Protein AF-A0A524DTU4-F1 (afdb_monomer_lite)

pLDDT: mean 92.01, std 6.81, range [54.88, 98.31]

Radius of gyration: 20.4 Å; chains: 1; bounding box: 54×34×55 Å

Foldseek 3Di:
DDFQFVQFQLPCLLCVQQLQSQWDADPSGIDGNPLSDLQQCRSQVPSVRVRSRDDDDDDDPPSVLSHQQRHQQDAQPVQRHRHQFHCACVCCLAVVPADAQKKKKKKKWAARHFWAFQLLQQLQQLQVLVVPWAWDCSGSQVSQAPDSSRHGDPRRRSHTYRIHITITMDGPVCVLVSVVSVVVSVVVGPTDMDMDMDHDQDPPRDTPVVVVCVVVVDDDDPDDDDDPSPHHHPPD

Sequence (236 aa):
MRIIEDRCIGCGRCVYICPVQAISLINGKASIDLDLCVECSTCLRSAECPTNAIKFKHLKWPRLVRNPFSDVIATHKLTGIPGRGTEEMKTNDVTDRFQVGEVGFSIEVGRPGIGTRLANIELFTTRLSQIQVDWEPNSPITALFEDDQGHINDEIKKERVLSVIIEFKIPLEKVPTVLEIIRHVETEIDTVFSVGVVSRVMAGGNIPIIDLLESEGFTIRPNAKVNLGLGRLPGR

Structure (mmCIF, N/CA/C/O backbone):
data_AF-A0A524DTU4-F1
#
_entry.id   AF-A0A524DTU4-F1
#
loop_
_atom_site.group_PDB
_atom_site.id
_atom_site.type_symbol
_atom_site.label_atom_id
_atom_site.label_alt_id
_atom_site.label_comp_id
_atom_site.label_asym_id
_atom_site.label_entity_id
_atom_site.label_seq_id
_atom_site.pdbx_PDB_ins_code
_atom_site.Cartn_x
_atom_site.Cartn_y
_atom_site.Cartn_z
_atom_site.occupancy
_atom_site.B_iso_or_equiv
_atom_site.auth_seq_id
_atom_site.auth_comp_id
_atom_site.auth_asym_id
_atom_site.auth_atom_id
_atom_site.pdbx_PDB_model_num
ATOM 1 N N . MET A 1 1 ? 10.087 -6.039 -15.067 1.00 92.06 1 MET A N 1
ATOM 2 C CA . MET A 1 1 ? 9.968 -5.809 -16.540 1.00 92.06 1 MET A CA 1
ATOM 3 C C . MET A 1 1 ? 11.328 -5.899 -17.245 1.00 92.06 1 MET A C 1
ATOM 5 O O . MET A 1 1 ? 12.341 -5.868 -16.556 1.00 92.06 1 MET A O 1
ATOM 9 N N . ARG A 1 2 ? 11.384 -6.029 -18.584 1.00 94.88 2 ARG A N 1
ATOM 10 C CA . ARG A 1 2 ? 12.627 -5.893 -19.383 1.00 94.88 2 ARG A CA 1
ATOM 11 C C . ARG A 1 2 ? 12.409 -5.186 -20.727 1.00 94.88 2 ARG A C 1
ATOM 13 O O . ARG A 1 2 ? 11.321 -5.288 -21.294 1.00 94.88 2 ARG A O 1
ATOM 20 N N . ILE A 1 3 ? 13.455 -4.542 -21.246 1.00 97.25 3 ILE A N 1
ATOM 21 C CA . ILE A 1 3 ? 13.496 -3.935 -22.586 1.00 97.25 3 ILE A CA 1
ATOM 22 C C . ILE A 1 3 ? 14.308 -4.835 -23.527 1.00 97.25 3 ILE A C 1
ATOM 24 O O . ILE A 1 3 ? 15.356 -5.345 -23.147 1.00 97.25 3 ILE A O 1
ATOM 28 N N . ILE A 1 4 ? 13.812 -5.054 -24.744 1.00 97.56 4 ILE A N 1
ATOM 29 C CA . ILE A 1 4 ? 14.557 -5.661 -25.852 1.00 97.56 4 ILE A CA 1
ATOM 30 C C . ILE A 1 4 ? 15.218 -4.518 -26.627 1.00 97.56 4 ILE A C 1
ATOM 32 O O . ILE A 1 4 ? 14.549 -3.833 -27.406 1.00 97.56 4 ILE A O 1
ATOM 36 N N . GLU A 1 5 ? 16.508 -4.290 -26.392 1.00 95.75 5 GLU A N 1
ATOM 37 C CA . GLU A 1 5 ? 17.239 -3.122 -26.907 1.00 95.75 5 GLU A CA 1
ATOM 38 C C . GLU A 1 5 ? 17.223 -3.014 -28.437 1.00 95.75 5 GLU A C 1
ATOM 40 O O . GLU A 1 5 ? 16.967 -1.929 -28.972 1.00 95.75 5 GLU A O 1
ATOM 45 N N . ASP A 1 6 ? 17.372 -4.139 -29.139 1.00 97.19 6 ASP A N 1
ATOM 46 C CA . ASP A 1 6 ? 17.356 -4.202 -30.609 1.00 97.19 6 ASP A CA 1
ATOM 47 C C . ASP A 1 6 ? 16.040 -3.701 -31.210 1.00 97.19 6 ASP A C 1
ATOM 49 O O . ASP A 1 6 ? 16.008 -3.149 -32.306 1.00 97.19 6 ASP A O 1
ATOM 53 N N . ARG A 1 7 ? 14.934 -3.859 -30.476 1.00 97.62 7 ARG A N 1
ATOM 54 C CA . ARG A 1 7 ? 13.608 -3.397 -30.906 1.00 97.62 7 ARG A CA 1
ATOM 55 C C . ARG A 1 7 ? 13.297 -1.994 -30.414 1.00 97.62 7 ARG A C 1
ATOM 57 O O . ARG A 1 7 ? 12.386 -1.353 -30.931 1.00 97.62 7 ARG A O 1
ATOM 64 N N . CYS A 1 8 ? 13.978 -1.510 -29.382 1.00 98.31 8 CYS A N 1
ATOM 65 C CA . CYS A 1 8 ? 13.676 -0.213 -28.800 1.00 98.31 8 CYS A CA 1
ATOM 66 C C . CYS A 1 8 ? 14.138 0.908 -29.740 1.00 98.31 8 CYS A C 1
ATOM 68 O O . CYS A 1 8 ? 15.322 1.047 -30.010 1.00 98.31 8 CYS A O 1
ATOM 70 N N . ILE A 1 9 ? 13.214 1.743 -30.209 1.00 98.12 9 ILE A N 1
ATOM 71 C CA . ILE A 1 9 ? 13.529 2.896 -31.072 1.00 98.12 9 ILE A CA 1
ATOM 72 C C . ILE A 1 9 ? 13.635 4.219 -30.296 1.00 98.12 9 ILE A C 1
ATOM 74 O O . ILE A 1 9 ? 13.582 5.285 -30.892 1.00 98.12 9 ILE A O 1
ATOM 78 N N . GLY A 1 10 ? 13.687 4.174 -28.960 1.00 97.75 10 GLY A N 1
ATOM 79 C CA . GLY A 1 10 ? 13.862 5.383 -28.146 1.00 97.75 10 GLY A CA 1
ATOM 80 C C . GLY A 1 10 ? 12.660 6.331 -28.073 1.00 97.75 10 GLY A C 1
ATOM 81 O O . GLY A 1 10 ? 12.820 7.464 -27.647 1.00 97.75 10 GLY A O 1
ATOM 82 N N . CYS A 1 11 ? 11.447 5.895 -28.437 1.00 97.69 11 CYS A N 1
ATOM 83 C CA . CYS A 1 11 ? 10.269 6.780 -28.534 1.00 97.69 11 CYS A CA 1
ATOM 84 C C . CYS A 1 11 ? 9.796 7.448 -27.222 1.00 97.69 11 CYS A C 1
ATOM 86 O O . CYS A 1 11 ? 8.873 8.254 -27.255 1.00 97.69 11 CYS A O 1
ATOM 88 N N . GLY A 1 12 ? 10.338 7.068 -26.060 1.00 97.38 12 GLY A N 1
ATOM 89 C CA . GLY A 1 12 ? 10.051 7.724 -24.776 1.00 97.38 12 GLY A CA 1
ATOM 90 C C . GLY A 1 12 ? 8.668 7.476 -24.149 1.00 97.38 12 GLY A C 1
ATOM 91 O O . GLY A 1 12 ? 8.493 7.781 -22.976 1.00 97.38 12 GLY A O 1
ATOM 92 N N . ARG A 1 13 ? 7.695 6.858 -24.836 1.00 98.00 13 ARG A N 1
ATOM 93 C CA . ARG A 1 13 ? 6.329 6.651 -24.286 1.00 98.00 13 ARG A CA 1
ATOM 94 C C . ARG A 1 13 ? 6.302 5.950 -22.921 1.00 98.00 13 ARG A C 1
ATOM 96 O O . ARG A 1 13 ? 5.535 6.308 -22.034 1.00 98.00 13 ARG A O 1
ATOM 103 N N . CYS A 1 14 ? 7.174 4.958 -22.741 1.00 98.06 14 CYS A N 1
ATOM 104 C CA . CYS A 1 14 ? 7.288 4.220 -21.483 1.00 98.06 14 CYS A CA 1
ATOM 105 C C . CYS A 1 14 ? 7.883 5.035 -20.327 1.00 98.06 14 CYS A C 1
ATOM 107 O O . CYS A 1 14 ? 7.563 4.741 -19.179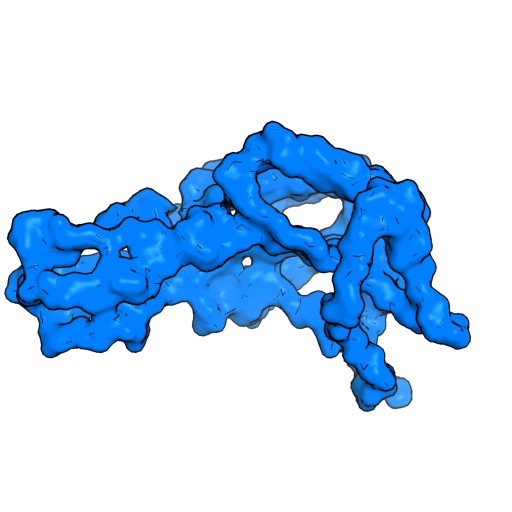 1.00 98.06 14 CYS A O 1
ATOM 109 N N . VAL A 1 15 ? 8.695 6.055 -20.626 1.00 97.69 15 VAL A N 1
ATOM 110 C CA . VAL A 1 15 ? 9.216 7.016 -19.641 1.00 97.69 15 VAL A CA 1
ATOM 111 C C . VAL A 1 15 ? 8.050 7.821 -19.074 1.00 97.69 15 VAL A C 1
ATOM 113 O O . VAL A 1 15 ? 7.858 7.846 -17.864 1.00 97.69 15 VAL A O 1
ATOM 116 N N . TYR A 1 16 ? 7.217 8.390 -19.953 1.00 95.44 16 TYR A N 1
ATOM 117 C CA . TYR A 1 16 ? 6.093 9.247 -19.565 1.00 95.44 16 TYR A CA 1
ATOM 118 C C . TYR A 1 16 ? 5.047 8.527 -18.703 1.00 95.44 16 TYR A C 1
ATOM 120 O O . TYR A 1 16 ? 4.542 9.087 -17.737 1.00 95.44 16 TYR A O 1
ATOM 128 N N . ILE A 1 17 ? 4.730 7.271 -19.029 1.00 96.00 17 ILE A N 1
ATOM 129 C CA . ILE A 1 17 ? 3.683 6.523 -18.321 1.00 96.00 17 ILE A CA 1
ATOM 130 C C . ILE A 1 17 ? 4.176 5.854 -17.027 1.00 96.00 17 ILE A C 1
ATOM 132 O O . ILE A 1 17 ? 3.378 5.260 -16.302 1.00 96.00 17 ILE A O 1
ATOM 136 N N . CYS A 1 18 ? 5.483 5.857 -16.741 1.00 96.81 18 CYS A N 1
ATOM 137 C CA . CYS A 1 18 ? 6.005 5.187 -15.555 1.00 96.81 18 CYS A CA 1
ATOM 138 C C . CYS A 1 18 ? 5.637 5.988 -14.294 1.00 96.81 18 CYS A C 1
ATOM 140 O O . CYS A 1 18 ? 6.215 7.050 -14.067 1.00 96.81 18 CYS A O 1
ATOM 142 N N . PRO A 1 19 ? 4.751 5.477 -13.417 1.00 95.44 19 PRO A N 1
ATOM 143 C CA . PRO A 1 19 ? 4.251 6.260 -12.290 1.00 95.44 19 PRO A CA 1
ATOM 144 C C . PRO A 1 19 ? 5.311 6.511 -11.218 1.00 95.44 19 PRO A C 1
ATOM 146 O O . PRO A 1 19 ? 5.084 7.319 -10.339 1.00 95.44 19 PRO A O 1
ATOM 149 N N . VAL A 1 20 ? 6.438 5.802 -11.252 1.00 96.06 20 VAL A N 1
ATOM 150 C CA . VAL A 1 20 ? 7.532 5.914 -10.271 1.00 96.06 20 VAL A CA 1
ATOM 151 C C . VAL A 1 20 ? 8.841 6.351 -10.927 1.00 96.06 20 VAL A C 1
ATOM 153 O O . VAL A 1 20 ? 9.906 6.171 -10.351 1.00 96.06 20 VAL A O 1
ATOM 156 N N . GLN A 1 21 ? 8.769 6.857 -12.166 1.00 95.81 21 GLN A N 1
ATOM 157 C CA . GLN A 1 21 ? 9.913 7.385 -12.921 1.00 95.81 21 GLN A CA 1
ATOM 158 C C . GLN A 1 21 ? 11.108 6.416 -13.025 1.00 95.81 21 GLN A C 1
ATOM 160 O O . GLN A 1 21 ? 12.252 6.820 -13.187 1.00 95.81 21 GLN A O 1
ATOM 165 N N . ALA A 1 22 ? 10.839 5.110 -12.992 1.00 97.25 22 ALA A N 1
ATOM 166 C CA . ALA A 1 22 ? 11.857 4.065 -13.047 1.00 97.25 22 ALA A CA 1
ATOM 167 C C . ALA A 1 22 ? 12.393 3.800 -14.464 1.00 97.25 22 ALA A C 1
ATOM 169 O O . ALA A 1 22 ? 13.091 2.813 -14.672 1.00 97.25 22 ALA A O 1
ATOM 170 N N . ILE A 1 23 ? 12.011 4.590 -15.471 1.00 98.06 23 ILE A N 1
ATOM 171 C CA . ILE A 1 23 ? 12.418 4.376 -16.863 1.00 98.06 23 ILE A CA 1
ATOM 172 C C . ILE A 1 23 ? 12.998 5.674 -17.403 1.00 98.06 23 ILE A C 1
ATOM 174 O O . ILE A 1 23 ? 12.349 6.710 -17.322 1.00 98.06 23 ILE A O 1
ATOM 178 N N . SER A 1 24 ? 14.183 5.603 -17.998 1.00 98.00 24 SER A N 1
ATOM 179 C CA . SER A 1 24 ? 14.867 6.730 -18.636 1.00 98.00 24 SER A CA 1
ATOM 180 C C . SER A 1 24 ? 15.380 6.342 -20.025 1.00 98.00 24 SER A C 1
ATOM 182 O O . SER A 1 24 ? 15.375 5.165 -20.397 1.00 98.00 24 SER A O 1
ATOM 184 N N . LEU A 1 25 ? 15.786 7.330 -20.828 1.00 98.06 25 LEU A N 1
ATOM 185 C CA . LEU A 1 25 ? 16.475 7.085 -22.094 1.00 98.06 25 LEU A CA 1
ATOM 186 C C . LEU A 1 25 ? 17.986 7.206 -21.883 1.00 98.06 25 LEU A C 1
ATOM 188 O O . LEU A 1 25 ? 18.479 8.274 -21.537 1.00 98.06 25 LEU A O 1
ATOM 192 N N . ILE A 1 26 ? 18.714 6.123 -22.135 1.00 97.06 26 ILE A N 1
ATOM 193 C CA . ILE A 1 26 ? 20.177 6.065 -22.094 1.00 97.06 26 ILE A CA 1
ATOM 194 C C . ILE A 1 26 ? 20.644 5.675 -23.494 1.00 97.06 26 ILE A C 1
ATOM 196 O O . ILE A 1 26 ? 20.195 4.667 -24.036 1.00 97.06 26 ILE A O 1
ATOM 200 N N . ASN A 1 27 ? 21.499 6.493 -24.114 1.00 95.44 27 ASN A N 1
ATOM 201 C CA . ASN A 1 27 ? 21.997 6.272 -25.481 1.00 95.44 27 ASN A CA 1
ATOM 202 C C . ASN A 1 27 ? 20.872 6.032 -26.513 1.00 95.44 27 ASN A C 1
ATOM 204 O O . ASN A 1 27 ? 20.969 5.167 -27.381 1.00 95.44 27 ASN A O 1
ATOM 208 N N . GLY A 1 28 ? 19.761 6.766 -26.385 1.00 96.00 28 GLY A N 1
ATOM 209 C CA . GLY A 1 28 ? 18.602 6.638 -27.275 1.00 96.00 28 GLY A CA 1
ATOM 210 C C . GLY A 1 28 ? 17.760 5.371 -27.066 1.00 96.00 28 GLY A C 1
ATOM 211 O O . GLY A 1 28 ? 16.872 5.094 -27.870 1.00 96.00 28 GLY A O 1
ATOM 212 N N . LYS A 1 29 ? 17.993 4.598 -25.998 1.00 97.88 29 LYS A N 1
ATOM 213 C CA . LYS A 1 29 ? 17.241 3.380 -25.663 1.00 97.88 29 LYS A CA 1
ATOM 214 C C . LYS A 1 29 ? 16.605 3.499 -24.284 1.00 97.88 29 LYS A C 1
ATOM 216 O O . LYS A 1 29 ? 17.165 4.114 -23.384 1.00 97.88 29 LYS A O 1
ATOM 221 N N . ALA A 1 30 ? 15.426 2.907 -24.114 1.00 98.25 30 ALA A N 1
ATOM 222 C CA . ALA A 1 30 ? 14.787 2.844 -22.805 1.00 98.25 30 ALA A CA 1
ATOM 223 C C . ALA A 1 30 ? 15.571 1.905 -21.879 1.00 98.25 30 ALA A C 1
ATOM 225 O O . ALA A 1 30 ? 15.832 0.760 -22.243 1.00 98.25 30 ALA A O 1
ATOM 226 N N . SER A 1 31 ? 15.887 2.379 -20.679 1.00 98.06 31 SER A N 1
ATOM 227 C CA . SER A 1 31 ? 16.502 1.613 -19.597 1.00 98.06 31 SER A CA 1
ATOM 228 C C . SER A 1 31 ? 15.602 1.663 -18.367 1.00 98.06 31 SER A C 1
ATOM 230 O O . SER A 1 31 ? 14.956 2.680 -18.121 1.00 98.06 31 SER A O 1
ATOM 232 N N . ILE A 1 32 ? 15.519 0.557 -17.624 1.00 98.00 32 ILE A N 1
ATOM 233 C CA . ILE A 1 32 ? 14.681 0.445 -16.424 1.00 98.00 32 ILE A CA 1
ATOM 234 C C . ILE A 1 32 ? 15.588 0.389 -15.198 1.00 98.00 32 ILE A C 1
ATOM 236 O O . ILE A 1 32 ? 16.365 -0.555 -15.054 1.00 98.00 32 ILE A O 1
ATOM 240 N N . ASP A 1 33 ? 15.420 1.340 -14.286 1.00 97.56 33 ASP A N 1
ATOM 241 C CA . ASP A 1 33 ? 15.944 1.254 -12.929 1.00 97.56 33 ASP A CA 1
ATOM 242 C C . ASP A 1 33 ? 15.161 0.182 -12.157 1.00 97.56 33 ASP A C 1
ATOM 244 O O . ASP A 1 33 ? 13.963 0.307 -11.876 1.00 97.56 33 ASP A O 1
ATOM 248 N N . LEU A 1 34 ? 15.836 -0.924 -11.848 1.00 95.69 34 LEU A N 1
ATOM 249 C CA . LEU A 1 34 ? 15.208 -2.058 -11.183 1.00 95.69 34 LEU A CA 1
ATOM 250 C C . LEU A 1 34 ? 14.973 -1.824 -9.687 1.00 95.69 34 LEU A C 1
ATOM 252 O O . LEU A 1 34 ? 14.104 -2.506 -9.139 1.00 95.69 34 LEU A O 1
ATOM 256 N N . ASP A 1 35 ? 15.678 -0.906 -9.029 1.00 95.38 35 ASP A N 1
ATOM 257 C CA . ASP A 1 35 ? 15.403 -0.579 -7.627 1.00 95.38 35 ASP A CA 1
ATOM 258 C C . ASP A 1 35 ? 14.127 0.264 -7.517 1.00 95.38 35 ASP A C 1
ATOM 260 O O . ASP A 1 35 ? 13.233 -0.079 -6.738 1.00 95.38 35 ASP A O 1
ATOM 264 N N . LEU A 1 36 ? 13.965 1.263 -8.392 1.00 95.88 36 LEU A N 1
ATOM 265 C CA . LEU A 1 36 ? 12.764 2.106 -8.442 1.00 95.88 36 LEU A CA 1
ATOM 266 C C . LEU A 1 36 ? 11.533 1.380 -8.999 1.00 95.88 36 LEU A C 1
ATOM 268 O O . LEU A 1 36 ? 10.404 1.679 -8.610 1.00 95.88 36 LEU A O 1
ATOM 272 N N . CYS A 1 37 ? 11.710 0.426 -9.916 1.00 96.81 37 CYS A N 1
ATOM 273 C CA . CYS A 1 37 ? 10.590 -0.254 -10.563 1.00 96.81 37 CYS A CA 1
ATOM 274 C C . CYS A 1 37 ? 9.770 -1.102 -9.577 1.00 96.81 37 CYS A C 1
ATOM 276 O O . CYS A 1 37 ? 10.218 -2.140 -9.096 1.00 96.81 37 CYS A O 1
ATOM 278 N N . VAL A 1 38 ? 8.516 -0.716 -9.367 1.00 96.50 38 VAL A N 1
ATOM 279 C CA . VAL A 1 38 ? 7.558 -1.390 -8.471 1.00 96.50 38 VAL A CA 1
ATOM 280 C C . VAL A 1 38 ? 6.774 -2.536 -9.133 1.00 96.50 38 VAL A C 1
ATOM 282 O O . VAL A 1 38 ? 5.842 -3.065 -8.554 1.00 96.50 38 VAL A O 1
ATOM 285 N N . GLU A 1 39 ? 7.107 -2.928 -10.367 1.00 96.12 39 GLU A N 1
ATOM 286 C CA . GLU A 1 39 ? 6.424 -4.021 -11.095 1.00 96.12 39 GLU A CA 1
ATOM 287 C C . GLU A 1 39 ? 4.895 -3.832 -11.270 1.00 96.12 39 GLU A C 1
ATOM 289 O O . GLU A 1 39 ? 4.138 -4.799 -11.321 1.00 96.12 39 GLU A O 1
ATOM 294 N N . CYS A 1 40 ? 4.443 -2.579 -11.428 1.00 95.06 40 CYS A N 1
ATOM 295 C CA . CYS A 1 40 ? 3.034 -2.211 -11.668 1.00 95.06 40 CYS A CA 1
ATOM 296 C C . CYS A 1 40 ? 2.504 -2.541 -13.073 1.00 95.06 40 CYS A C 1
ATOM 298 O O . CYS A 1 40 ? 1.317 -2.378 -13.355 1.00 95.06 40 CYS A O 1
ATOM 300 N N . SER A 1 41 ? 3.397 -2.929 -13.984 1.00 95.19 41 SER A N 1
ATOM 301 C CA . SER A 1 41 ? 3.118 -3.279 -15.381 1.00 95.19 41 SER A CA 1
ATOM 302 C C . SER A 1 41 ? 2.477 -2.194 -16.261 1.00 95.19 41 SER A C 1
ATOM 304 O O . SER A 1 41 ? 2.198 -2.452 -17.434 1.00 95.19 41 SER A O 1
ATOM 306 N N . THR A 1 42 ? 2.320 -0.960 -15.774 1.00 95.31 42 THR A N 1
ATOM 307 C CA . THR A 1 42 ? 1.733 0.155 -16.537 1.00 95.31 42 THR A CA 1
ATOM 308 C C . THR A 1 42 ? 2.483 0.439 -17.839 1.00 95.31 42 THR A C 1
ATOM 310 O O . THR A 1 42 ? 1.862 0.628 -18.879 1.00 95.31 42 THR A O 1
ATOM 313 N N . CYS A 1 43 ? 3.819 0.391 -17.836 1.00 96.62 43 CYS A N 1
ATOM 314 C CA . CYS A 1 43 ? 4.601 0.592 -19.060 1.00 96.62 43 CYS A CA 1
ATOM 315 C C . CYS A 1 43 ? 4.358 -0.498 -20.115 1.00 96.62 43 CYS A C 1
ATOM 317 O O . CYS A 1 43 ? 4.409 -0.216 -21.305 1.00 96.62 43 CYS A O 1
ATOM 319 N N . LEU A 1 44 ? 4.062 -1.732 -19.704 1.00 95.81 44 LEU A N 1
ATOM 320 C CA . LEU A 1 44 ? 3.724 -2.805 -20.634 1.00 95.81 44 LEU A CA 1
ATOM 321 C C . LEU A 1 44 ? 2.302 -2.634 -21.184 1.00 95.81 44 LEU A C 1
ATOM 323 O O . LEU A 1 44 ? 2.098 -2.803 -22.382 1.00 95.81 44 LEU A O 1
ATOM 327 N N . ARG A 1 45 ? 1.336 -2.294 -20.320 1.00 94.81 45 ARG A N 1
ATOM 328 C CA . ARG A 1 45 ? -0.085 -2.187 -20.690 1.00 94.81 45 ARG A CA 1
ATOM 329 C C . ARG A 1 45 ? -0.437 -0.917 -21.458 1.00 94.81 45 ARG A C 1
ATOM 331 O O . ARG A 1 45 ? -1.293 -0.966 -22.329 1.00 94.81 45 ARG A O 1
ATOM 338 N N . SER A 1 46 ? 0.191 0.203 -21.114 1.00 95.31 46 SER A N 1
ATOM 339 C CA . SER A 1 46 ? -0.307 1.537 -21.473 1.00 95.31 46 SER A CA 1
ATOM 340 C C . SER A 1 46 ? 0.710 2.407 -22.210 1.00 95.31 46 SER A C 1
ATOM 342 O O . SER A 1 46 ? 0.348 3.477 -22.676 1.00 95.31 46 SER A O 1
ATOM 344 N N . ALA A 1 47 ? 1.975 1.986 -22.353 1.00 95.38 47 ALA A N 1
ATOM 345 C CA . ALA A 1 47 ? 2.949 2.779 -23.117 1.00 95.38 47 ALA A CA 1
ATOM 346 C C . ALA A 1 47 ? 2.753 2.694 -24.639 1.00 95.38 47 ALA A C 1
ATOM 348 O O . ALA A 1 47 ? 3.428 3.426 -25.360 1.00 95.38 47 ALA A O 1
ATOM 349 N N . GLU A 1 48 ? 1.931 1.755 -25.127 1.00 96.38 48 GLU A N 1
ATOM 350 C CA . GLU A 1 48 ? 1.708 1.510 -26.559 1.00 96.38 48 GLU A CA 1
ATOM 351 C C . GLU A 1 48 ? 3.027 1.480 -27.348 1.00 96.38 48 GLU A C 1
ATOM 353 O O . GLU A 1 48 ? 3.263 2.271 -28.265 1.00 96.38 48 GLU A O 1
ATOM 358 N N . CYS A 1 49 ? 3.956 0.618 -26.922 1.00 97.50 49 CYS A N 1
ATOM 359 C CA . CYS A 1 49 ? 5.281 0.550 -27.528 1.00 97.50 49 CYS A CA 1
ATOM 360 C C . CYS A 1 49 ? 5.162 0.116 -29.003 1.00 97.50 49 CYS A C 1
ATOM 362 O O . CYS A 1 49 ? 4.788 -1.034 -29.249 1.00 97.50 49 CYS A O 1
ATOM 364 N N . PRO A 1 50 ? 5.542 0.965 -29.980 1.00 97.44 50 PRO A N 1
ATOM 365 C CA . PRO A 1 50 ? 5.292 0.706 -31.403 1.00 97.44 50 PRO A CA 1
ATOM 366 C C . PRO A 1 50 ? 6.030 -0.531 -31.930 1.00 97.44 50 PRO A C 1
ATOM 368 O O . PRO A 1 50 ? 5.623 -1.133 -32.915 1.00 97.44 50 PRO A O 1
ATOM 371 N N . THR A 1 51 ? 7.107 -0.933 -31.256 1.00 97.56 51 THR A N 1
ATOM 372 C CA . THR A 1 51 ? 7.937 -2.086 -31.625 1.00 97.56 51 THR A CA 1
ATOM 373 C C . THR A 1 51 ? 7.814 -3.254 -30.649 1.00 97.56 51 THR A C 1
ATOM 375 O O . THR A 1 51 ? 8.541 -4.244 -30.763 1.00 97.56 51 THR A O 1
ATOM 378 N N . ASN A 1 52 ? 6.905 -3.154 -29.669 1.00 96.56 52 ASN A N 1
ATOM 379 C CA . ASN A 1 52 ? 6.683 -4.178 -28.647 1.00 96.56 52 ASN A CA 1
ATOM 380 C C . ASN A 1 52 ? 7.996 -4.610 -27.946 1.00 96.56 52 ASN A C 1
ATOM 382 O O . ASN A 1 52 ? 8.246 -5.797 -27.711 1.00 96.56 52 ASN A O 1
ATOM 386 N N . ALA A 1 53 ? 8.865 -3.630 -27.665 1.00 97.81 53 ALA A N 1
ATOM 387 C CA . ALA A 1 53 ? 10.181 -3.829 -27.057 1.00 97.81 53 ALA A CA 1
ATOM 388 C C . ALA A 1 53 ? 10.114 -4.093 -25.543 1.00 97.81 53 ALA A C 1
ATOM 390 O O . ALA A 1 53 ? 11.079 -4.584 -24.967 1.00 97.81 53 ALA A O 1
ATOM 391 N N . ILE A 1 54 ? 8.992 -3.790 -24.890 1.00 97.44 54 ILE A N 1
ATOM 392 C CA . ILE A 1 54 ? 8.787 -4.021 -23.455 1.00 97.44 54 ILE A CA 1
ATOM 393 C C . ILE A 1 54 ? 8.226 -5.429 -23.273 1.00 97.44 54 ILE A C 1
ATOM 395 O O . ILE A 1 54 ? 7.232 -5.786 -23.903 1.00 97.44 54 ILE A O 1
ATOM 399 N N . LYS A 1 55 ? 8.843 -6.238 -22.409 1.00 95.69 55 LYS A N 1
ATOM 400 C CA . LYS A 1 55 ? 8.371 -7.590 -22.088 1.00 95.69 55 LYS A CA 1
ATOM 401 C C . LYS A 1 55 ? 8.299 -7.829 -20.592 1.00 95.69 55 LYS A C 1
ATOM 403 O O . LYS A 1 55 ? 9.115 -7.326 -19.814 1.00 95.69 55 LYS A O 1
ATOM 408 N N . PHE A 1 56 ? 7.353 -8.682 -20.214 1.00 92.69 56 PHE A N 1
ATOM 409 C CA . PHE A 1 56 ? 7.319 -9.255 -18.880 1.00 92.69 56 PHE A CA 1
ATOM 410 C C . PHE A 1 56 ? 8.584 -10.084 -18.626 1.00 92.69 56 PHE A C 1
ATOM 412 O O . PHE A 1 56 ? 9.121 -10.740 -19.524 1.00 92.69 56 PHE A O 1
ATOM 419 N N . LYS A 1 57 ? 9.066 -10.034 -17.385 1.00 90.88 57 LYS A N 1
ATOM 420 C CA . LYS A 1 57 ? 10.147 -10.879 -16.880 1.00 90.88 57 LYS A CA 1
ATOM 421 C C . LYS A 1 57 ? 9.574 -11.640 -15.698 1.00 90.88 57 LYS A C 1
ATOM 423 O O . LYS A 1 57 ? 9.017 -11.011 -14.806 1.00 90.88 57 LYS A O 1
ATOM 428 N N . HIS A 1 58 ? 9.730 -12.960 -15.697 1.00 91.56 58 HIS A N 1
ATOM 429 C CA . HIS A 1 58 ? 9.316 -13.780 -14.566 1.00 91.56 58 HIS A CA 1
ATOM 430 C C . HIS A 1 58 ? 9.991 -13.275 -13.284 1.00 91.56 58 HIS A C 1
ATOM 432 O O . HIS A 1 58 ? 11.223 -13.225 -13.205 1.00 91.56 58 HIS A O 1
ATOM 438 N N . LEU A 1 59 ? 9.182 -12.880 -12.301 1.00 92.88 59 LEU A N 1
ATOM 439 C CA . LEU A 1 59 ? 9.665 -12.408 -11.008 1.00 92.88 59 LEU A CA 1
ATOM 440 C C . LEU A 1 59 ? 10.009 -13.604 -10.123 1.00 92.88 59 LEU A C 1
ATOM 442 O O . LEU A 1 59 ? 9.324 -14.624 -10.139 1.00 92.88 59 LEU A O 1
ATOM 446 N N . LYS A 1 60 ? 11.091 -13.481 -9.364 1.00 94.06 60 LYS A N 1
ATOM 447 C CA . LYS A 1 60 ? 11.471 -14.440 -8.327 1.00 94.06 60 LYS A CA 1
ATOM 448 C C . LYS A 1 60 ? 11.297 -13.772 -6.971 1.00 94.06 60 LYS A C 1
ATOM 450 O O . LYS A 1 60 ? 11.325 -12.544 -6.887 1.00 94.06 60 LYS A O 1
ATOM 455 N N . TRP A 1 61 ? 11.101 -14.576 -5.940 1.00 93.38 61 TRP A N 1
ATOM 456 C CA . TRP A 1 61 ? 11.187 -14.107 -4.563 1.00 93.38 61 TRP A CA 1
ATOM 457 C C . TRP A 1 61 ? 12.579 -13.491 -4.290 1.00 93.38 61 TRP A C 1
ATOM 459 O O . TRP A 1 61 ? 13.552 -14.006 -4.856 1.00 93.38 61 TRP A O 1
ATOM 469 N N . PRO A 1 62 ? 12.702 -12.399 -3.506 1.00 94.12 62 PRO A N 1
ATOM 470 C CA . PRO A 1 62 ? 11.638 -11.630 -2.833 1.00 94.12 62 PRO A CA 1
ATOM 471 C C . PRO A 1 62 ? 10.889 -10.626 -3.727 1.00 94.12 62 PRO A C 1
ATOM 473 O O . PRO A 1 62 ? 9.727 -10.321 -3.473 1.00 94.12 62 PRO A O 1
ATOM 476 N N . ARG A 1 63 ? 11.471 -10.203 -4.857 1.00 94.88 63 ARG A N 1
ATOM 477 C CA . ARG A 1 63 ? 10.897 -9.207 -5.793 1.00 94.88 63 ARG A CA 1
ATOM 478 C C . ARG A 1 63 ? 9.462 -9.491 -6.252 1.00 94.88 63 ARG A C 1
ATOM 480 O O . ARG A 1 63 ? 8.734 -8.563 -6.603 1.00 94.88 63 ARG A O 1
ATOM 487 N N . LEU A 1 64 ? 9.050 -10.760 -6.275 1.00 92.69 64 LEU A N 1
ATOM 488 C CA . LEU A 1 64 ? 7.677 -11.176 -6.579 1.00 92.69 64 LEU A CA 1
ATOM 489 C C . LEU A 1 64 ? 6.633 -10.433 -5.727 1.00 92.69 64 LEU A C 1
ATOM 491 O O . LEU A 1 64 ? 5.556 -10.132 -6.242 1.00 92.69 64 LEU A O 1
ATOM 495 N N . VAL A 1 65 ? 6.964 -10.091 -4.477 1.00 92.88 65 VAL A N 1
ATOM 496 C CA . VAL A 1 65 ? 6.062 -9.389 -3.554 1.00 92.88 65 VAL A CA 1
ATOM 497 C C . VAL A 1 65 ? 5.633 -8.016 -4.075 1.00 92.88 65 VAL A C 1
ATOM 499 O O . VAL A 1 65 ? 4.546 -7.557 -3.749 1.00 92.88 65 VAL A O 1
ATOM 502 N N . ARG A 1 66 ? 6.420 -7.367 -4.948 1.00 94.25 66 ARG A N 1
ATOM 503 C CA . ARG A 1 66 ? 6.090 -6.021 -5.447 1.00 94.25 66 ARG A CA 1
ATOM 504 C C . ARG A 1 66 ? 4.782 -5.969 -6.230 1.00 94.25 66 ARG A C 1
ATOM 506 O O . ARG A 1 66 ? 4.077 -4.963 -6.187 1.00 94.25 66 ARG A O 1
ATOM 513 N N . ASN A 1 67 ? 4.485 -7.038 -6.969 1.00 91.50 67 ASN A N 1
ATOM 514 C CA . ASN A 1 67 ? 3.399 -7.071 -7.941 1.00 91.50 67 ASN A CA 1
ATOM 515 C C . ASN A 1 67 ? 1.999 -6.919 -7.315 1.00 91.50 67 ASN A C 1
ATOM 517 O O . ASN A 1 67 ? 1.304 -6.005 -7.746 1.00 91.50 67 ASN A O 1
ATOM 521 N N . PRO A 1 68 ? 1.577 -7.695 -6.296 1.00 90.12 68 PRO A N 1
ATOM 522 C CA . PRO A 1 68 ? 0.253 -7.510 -5.687 1.00 90.12 68 PRO A CA 1
ATOM 523 C C . PRO A 1 68 ? 0.045 -6.114 -5.076 1.00 90.12 68 PRO A C 1
ATOM 525 O O . PRO A 1 68 ? -1.057 -5.581 -5.130 1.00 90.12 68 PRO A O 1
ATOM 528 N N . PHE A 1 69 ? 1.104 -5.470 -4.579 1.00 92.94 69 PHE A N 1
ATOM 529 C CA . PHE A 1 69 ? 1.016 -4.119 -4.010 1.00 92.94 69 PHE A CA 1
ATOM 530 C C . PHE A 1 69 ? 1.101 -2.983 -5.043 1.00 92.94 69 PHE A C 1
ATOM 532 O O . PHE A 1 69 ? 0.999 -1.806 -4.695 1.00 92.94 69 PHE A O 1
ATOM 539 N N . SER A 1 70 ? 1.321 -3.301 -6.321 1.00 93.94 70 SER A N 1
ATOM 540 C CA . SER A 1 70 ? 1.633 -2.287 -7.338 1.00 93.94 70 SER A CA 1
ATOM 541 C C . SER A 1 70 ? 0.882 -2.455 -8.649 1.00 93.94 70 SER A C 1
ATOM 543 O O . SER A 1 70 ? 0.743 -1.498 -9.409 1.00 93.94 70 SER A O 1
ATOM 545 N N . ASP A 1 71 ? 0.421 -3.656 -8.959 1.00 89.81 71 ASP A N 1
ATOM 546 C CA . ASP A 1 71 ? -0.301 -3.953 -10.181 1.00 89.81 71 ASP A CA 1
ATOM 547 C C . ASP A 1 71 ? -1.799 -4.064 -9.885 1.00 89.81 71 ASP A C 1
ATOM 549 O O . ASP A 1 71 ? -2.241 -4.912 -9.118 1.00 89.81 71 ASP A O 1
ATOM 553 N N . VAL A 1 72 ? -2.587 -3.195 -10.514 1.00 81.00 72 VAL A N 1
ATOM 554 C CA . VAL A 1 72 ? -4.033 -3.065 -10.272 1.00 81.00 72 VAL A CA 1
ATOM 555 C C . VAL A 1 72 ? -4.841 -4.311 -10.644 1.00 81.00 72 VAL A C 1
ATOM 557 O O . VAL A 1 72 ? -5.976 -4.441 -10.205 1.00 81.00 72 VAL A O 1
ATOM 560 N N . ILE A 1 73 ? -4.277 -5.208 -11.458 1.00 81.44 73 ILE A N 1
ATOM 561 C CA . ILE A 1 73 ? -4.912 -6.479 -11.839 1.00 81.44 73 ILE A CA 1
ATOM 562 C C . ILE A 1 73 ? -4.333 -7.684 -11.091 1.00 81.44 73 ILE A C 1
ATOM 564 O O . ILE A 1 73 ? -4.749 -8.812 -11.346 1.00 81.44 73 ILE A O 1
ATOM 568 N N . ALA A 1 74 ? -3.342 -7.479 -10.220 1.00 80.69 74 ALA A N 1
ATOM 569 C CA . ALA A 1 74 ? -2.737 -8.574 -9.485 1.00 80.69 74 ALA A CA 1
ATOM 570 C C . ALA A 1 74 ? -3.607 -8.999 -8.299 1.00 80.69 74 ALA A C 1
ATOM 572 O O . ALA A 1 74 ? -4.235 -8.189 -7.615 1.00 80.69 74 ALA A O 1
ATOM 573 N N . THR A 1 75 ? -3.590 -10.303 -8.050 1.00 81.44 75 THR A N 1
ATOM 574 C CA . THR A 1 75 ? -4.226 -10.930 -6.896 1.00 81.44 75 THR A CA 1
ATOM 575 C C . THR A 1 75 ? -3.142 -11.404 -5.948 1.00 81.44 75 THR A C 1
ATOM 577 O O . THR A 1 75 ? -2.165 -12.035 -6.368 1.00 81.44 75 THR A O 1
ATOM 580 N N . HIS A 1 76 ? -3.298 -11.104 -4.663 1.00 76.56 76 HIS A N 1
ATOM 581 C CA . HIS A 1 76 ? -2.367 -11.575 -3.657 1.00 76.56 76 HIS A CA 1
ATOM 582 C C . HIS A 1 76 ? -2.516 -13.093 -3.491 1.00 76.56 76 HIS A C 1
ATOM 584 O O . HIS A 1 76 ? -3.589 -13.589 -3.158 1.00 76.56 76 HIS A O 1
ATOM 590 N N . LYS A 1 77 ? -1.446 -13.856 -3.749 1.00 77.69 77 LYS A N 1
ATOM 591 C CA . LYS A 1 77 ? -1.524 -15.329 -3.812 1.00 77.69 77 LYS A CA 1
ATOM 592 C C . LYS A 1 77 ? -1.929 -15.983 -2.491 1.00 77.69 77 LYS A C 1
ATOM 594 O O . LYS A 1 77 ? -2.519 -17.054 -2.529 1.00 77.69 77 LYS A O 1
ATOM 599 N N . LEU A 1 78 ? -1.589 -15.362 -1.359 1.00 73.56 78 LEU A N 1
ATOM 600 C CA . LEU A 1 78 ? -1.879 -15.913 -0.031 1.00 73.56 78 LEU A CA 1
ATOM 601 C C . LEU A 1 78 ? -3.334 -15.689 0.383 1.00 73.56 78 LEU A C 1
ATOM 603 O O . LEU A 1 78 ? -3.936 -16.571 0.979 1.00 73.56 78 LEU A O 1
ATOM 607 N N . THR A 1 79 ? -3.902 -14.528 0.051 1.00 76.00 79 THR A N 1
ATOM 608 C CA . THR A 1 79 ? -5.241 -14.134 0.520 1.00 76.00 79 THR A CA 1
ATOM 609 C C . THR A 1 79 ? -6.315 -14.293 -0.556 1.00 76.00 79 THR A C 1
ATOM 611 O O . THR A 1 79 ? -7.500 -14.270 -0.252 1.00 76.00 79 THR A O 1
ATOM 614 N N . GLY A 1 80 ? -5.934 -14.432 -1.831 1.00 80.44 80 GLY A N 1
ATOM 615 C CA . GLY A 1 80 ? -6.870 -14.457 -2.959 1.00 80.44 80 GLY A CA 1
ATOM 616 C C . GLY A 1 80 ? -7.540 -13.106 -3.240 1.00 80.44 80 GLY A C 1
ATOM 617 O O . GLY A 1 80 ? -8.357 -13.013 -4.155 1.00 80.44 80 GLY A O 1
ATOM 618 N N . ILE A 1 81 ? -7.187 -12.056 -2.493 1.00 78.31 81 ILE A N 1
ATOM 619 C CA . ILE A 1 81 ? -7.779 -10.725 -2.618 1.00 78.31 81 ILE A CA 1
ATOM 620 C C . ILE A 1 81 ? -7.087 -9.951 -3.752 1.00 78.31 81 ILE A C 1
ATOM 622 O O . ILE A 1 81 ? -5.850 -9.887 -3.791 1.00 78.31 81 ILE A O 1
ATOM 626 N N . PRO A 1 82 ? -7.844 -9.384 -4.712 1.00 77.19 82 PRO A N 1
ATOM 627 C CA . PRO A 1 82 ? -7.292 -8.465 -5.697 1.00 77.19 82 PRO A CA 1
ATOM 628 C C . PRO A 1 82 ? -6.963 -7.112 -5.053 1.00 77.19 82 PRO A C 1
ATOM 630 O O . PRO A 1 82 ? -7.734 -6.584 -4.258 1.00 77.19 82 PRO A O 1
ATOM 633 N N . GLY A 1 83 ? -5.842 -6.510 -5.449 1.00 75.19 83 GLY A N 1
ATOM 634 C CA . GLY A 1 83 ? -5.446 -5.181 -4.979 1.00 75.19 83 GLY A CA 1
ATOM 635 C C . GLY A 1 83 ? -4.623 -5.164 -3.683 1.00 75.19 83 GLY A C 1
ATOM 636 O O . GLY A 1 83 ? -3.975 -6.139 -3.315 1.00 75.19 83 GLY A O 1
ATOM 637 N N . ARG A 1 84 ? -4.589 -3.986 -3.040 1.00 79.19 84 ARG A N 1
ATOM 638 C CA . ARG A 1 84 ? -3.625 -3.608 -1.980 1.00 79.19 84 ARG A CA 1
ATOM 639 C C . ARG A 1 84 ? -4.169 -3.717 -0.550 1.00 79.19 84 ARG A C 1
ATOM 641 O O . ARG A 1 84 ? -3.404 -3.538 0.390 1.00 79.19 84 ARG A O 1
ATOM 648 N N . GLY A 1 85 ? -5.468 -3.962 -0.417 1.00 77.00 85 GLY A N 1
ATOM 649 C CA . GLY A 1 85 ? -6.234 -4.025 0.826 1.00 77.00 85 GLY A CA 1
ATOM 650 C C . GLY A 1 85 ? -7.563 -4.733 0.566 1.00 77.00 85 GLY A C 1
ATOM 651 O O . GLY A 1 85 ? -7.811 -5.185 -0.557 1.00 77.00 85 GLY A O 1
ATOM 652 N N . THR A 1 86 ? -8.408 -4.844 1.581 1.00 82.62 86 THR A N 1
ATOM 653 C CA . THR A 1 86 ? -9.712 -5.506 1.472 1.00 82.62 86 THR A CA 1
ATOM 654 C C . THR A 1 86 ? -10.811 -4.555 0.980 1.00 82.62 86 THR A C 1
ATOM 656 O O . THR A 1 86 ? -10.576 -3.394 0.632 1.00 82.62 86 THR A O 1
ATOM 659 N N . GLU A 1 87 ? -12.059 -5.030 0.946 1.00 81.81 87 GLU A N 1
ATOM 660 C CA . GLU A 1 87 ? -13.205 -4.138 0.743 1.00 81.81 87 GLU A CA 1
ATOM 661 C C . GLU A 1 87 ? -13.487 -3.225 1.951 1.00 81.81 87 GLU A C 1
ATOM 663 O O . GLU A 1 87 ? -14.286 -2.292 1.835 1.00 81.81 87 GLU A O 1
ATOM 668 N N . GLU A 1 88 ? -12.769 -3.422 3.065 1.00 81.56 88 GLU A N 1
ATOM 669 C CA . GLU A 1 88 ? -12.822 -2.605 4.279 1.00 81.56 88 GLU A CA 1
ATOM 670 C C . GLU A 1 88 ? -14.273 -2.422 4.761 1.00 81.56 88 GLU A C 1
ATOM 672 O O . GLU A 1 88 ? -15.009 -3.379 5.001 1.00 81.56 88 GLU A O 1
ATOM 677 N N . MET A 1 89 ? -14.695 -1.163 4.893 1.00 77.50 89 MET A N 1
ATOM 678 C CA . MET A 1 89 ? -16.017 -0.750 5.328 1.00 77.50 89 MET A CA 1
ATOM 679 C C . MET A 1 89 ? -17.082 -0.928 4.251 1.00 77.50 89 MET A C 1
ATOM 681 O O . MET A 1 89 ? -18.254 -0.958 4.598 1.00 77.50 89 MET A O 1
ATOM 685 N N . LYS A 1 90 ? -16.731 -1.038 2.963 1.00 82.19 90 LYS A N 1
ATOM 686 C CA . LYS A 1 90 ? -17.691 -0.938 1.841 1.00 82.19 90 LYS A CA 1
ATOM 687 C C . LYS A 1 90 ? -18.726 -2.062 1.828 1.00 82.19 90 LYS A C 1
ATOM 689 O O . LYS A 1 90 ? -19.751 -1.957 1.164 1.00 82.19 90 LYS A O 1
ATOM 694 N N . THR A 1 91 ? -18.440 -3.152 2.531 1.00 86.12 91 THR A N 1
ATOM 695 C CA . THR A 1 91 ? -19.311 -4.322 2.632 1.00 86.12 91 THR A CA 1
ATOM 696 C C . THR A 1 91 ? -19.922 -4.474 4.019 1.00 86.12 91 THR A C 1
ATOM 698 O O . THR A 1 91 ? -20.550 -5.494 4.280 1.00 86.12 91 THR A O 1
ATOM 701 N N . ASN A 1 92 ? -19.789 -3.486 4.915 1.00 88.06 92 ASN A N 1
ATOM 702 C CA . ASN A 1 92 ? -20.229 -3.643 6.303 1.00 88.06 92 ASN A CA 1
ATOM 703 C C . ASN A 1 92 ? -21.730 -3.955 6.434 1.00 88.06 92 ASN A C 1
ATOM 705 O O . ASN A 1 92 ? -22.106 -4.682 7.344 1.00 88.06 92 ASN A O 1
ATOM 709 N N . ASP A 1 93 ? -22.566 -3.500 5.494 1.00 85.25 93 ASP A N 1
ATOM 710 C CA . ASP A 1 93 ? -24.002 -3.829 5.444 1.00 85.25 93 ASP A CA 1
ATOM 711 C C . ASP A 1 93 ? -24.283 -5.339 5.310 1.00 85.25 93 ASP A C 1
ATOM 713 O O . ASP A 1 93 ? -25.350 -5.818 5.692 1.00 85.25 93 ASP A O 1
ATOM 717 N N . VAL A 1 94 ? -23.340 -6.095 4.740 1.00 87.31 94 VAL A N 1
ATOM 718 C CA . VAL A 1 94 ? -23.470 -7.538 4.477 1.00 87.31 94 VAL A CA 1
ATOM 719 C C . VAL A 1 94 ? -22.430 -8.382 5.209 1.00 87.31 94 VAL A C 1
ATOM 721 O O . VAL A 1 94 ? -22.516 -9.604 5.151 1.00 87.31 94 VAL A O 1
ATOM 724 N N . THR A 1 95 ? -21.451 -7.763 5.874 1.00 86.75 95 THR A N 1
ATOM 725 C CA . THR A 1 95 ? -20.416 -8.466 6.651 1.00 86.75 95 THR A CA 1
ATOM 726 C C . THR A 1 95 ? -20.499 -8.197 8.145 1.00 86.75 95 THR A C 1
ATOM 728 O O . THR A 1 95 ? -19.991 -9.006 8.909 1.00 86.75 95 THR A O 1
ATOM 731 N N . ASP A 1 96 ? -21.092 -7.070 8.558 1.00 87.69 96 ASP A N 1
ATOM 732 C CA . ASP A 1 96 ? -21.171 -6.627 9.958 1.00 87.69 96 ASP A CA 1
ATOM 733 C C . ASP A 1 96 ? -19.801 -6.701 10.669 1.00 87.69 96 ASP A C 1
ATOM 735 O O . ASP A 1 96 ? -19.651 -7.194 11.784 1.00 87.69 96 ASP A O 1
ATOM 739 N N . ARG A 1 97 ? -18.754 -6.255 9.966 1.00 88.00 97 ARG A N 1
ATOM 740 C CA . ARG A 1 97 ? -17.349 -6.383 10.378 1.00 88.00 97 ARG A CA 1
ATOM 741 C C . ARG A 1 97 ? -16.957 -5.368 11.451 1.00 88.00 97 ARG A C 1
ATOM 743 O O . ARG A 1 97 ? -16.152 -5.692 12.322 1.00 88.00 97 ARG A O 1
ATOM 750 N N . PHE A 1 98 ? -17.506 -4.159 11.371 1.00 90.62 98 PHE A N 1
ATOM 751 C CA . PHE A 1 98 ? -17.298 -3.072 12.325 1.00 90.62 98 PHE A CA 1
ATOM 752 C C . PHE A 1 98 ? -18.543 -2.931 13.199 1.00 90.62 98 PHE A C 1
ATOM 754 O O . PHE A 1 98 ? -19.605 -2.518 12.718 1.00 90.62 98 PHE A O 1
ATOM 761 N N . GLN A 1 99 ? -18.410 -3.288 14.473 1.00 90.88 99 GLN A N 1
ATOM 762 C CA . GLN A 1 99 ? -19.483 -3.258 15.461 1.00 90.88 99 GLN A CA 1
ATOM 763 C C . GLN A 1 99 ? -19.605 -1.888 16.139 1.00 90.88 99 GLN A C 1
ATOM 765 O O . GLN A 1 99 ? -18.773 -0.996 15.981 1.00 90.88 99 GLN A O 1
ATOM 770 N N . VAL A 1 100 ? -20.690 -1.687 16.890 1.00 90.69 100 VAL A N 1
ATOM 771 C CA . VAL A 1 100 ? -20.845 -0.478 17.714 1.00 90.69 100 VAL A CA 1
ATOM 772 C C . VAL A 1 100 ? -19.753 -0.461 18.785 1.00 90.69 100 VAL A C 1
ATOM 774 O O . VAL A 1 100 ? -19.555 -1.459 19.468 1.00 90.69 100 VAL A O 1
ATOM 777 N N . GLY A 1 101 ? -19.066 0.673 18.933 1.00 91.19 101 GLY A N 1
ATOM 778 C CA . GLY A 1 101 ? -17.927 0.818 19.847 1.00 91.19 101 GLY A CA 1
ATOM 779 C C . GLY A 1 101 ? -16.578 0.425 19.235 1.00 91.19 101 GLY A C 1
ATOM 780 O O . GLY A 1 101 ? -15.546 0.747 19.814 1.00 91.19 101 GLY A O 1
ATOM 781 N N . GLU A 1 102 ? -16.568 -0.189 18.049 1.00 94.00 102 GLU A N 1
ATOM 782 C CA . GLU A 1 102 ? -15.345 -0.442 17.290 1.00 94.00 102 GLU A CA 1
ATOM 783 C C . GLU A 1 102 ? -15.085 0.669 16.269 1.00 94.00 102 GLU A C 1
ATOM 785 O O . GLU A 1 102 ? -15.999 1.212 15.637 1.00 94.00 102 GLU A O 1
ATOM 790 N N . VAL A 1 103 ? -13.806 0.970 16.073 1.00 95.50 103 VAL A N 1
ATOM 791 C CA . VAL A 1 103 ? -13.306 1.883 15.050 1.00 95.50 103 VAL A CA 1
ATOM 792 C C . VAL A 1 103 ? -12.332 1.123 14.164 1.00 95.50 103 VAL A C 1
ATOM 794 O O . VAL A 1 103 ? -11.443 0.426 14.651 1.00 95.50 103 VAL A O 1
ATOM 797 N N . GLY A 1 104 ? -12.512 1.246 12.854 1.00 95.44 104 GLY A N 1
ATOM 798 C CA . GLY A 1 104 ? -11.585 0.718 11.862 1.00 95.44 104 GLY A CA 1
ATOM 799 C C . GLY A 1 104 ? -10.572 1.762 11.424 1.00 95.44 104 GLY A C 1
ATOM 800 O O . GLY A 1 104 ? -10.916 2.934 11.275 1.00 95.44 104 GLY A O 1
ATOM 801 N N . PHE A 1 105 ? -9.353 1.326 11.142 1.00 96.19 105 PHE A N 1
ATOM 802 C CA . PHE A 1 105 ? -8.316 2.136 10.518 1.00 96.19 105 PHE A CA 1
ATOM 803 C C . PHE A 1 105 ? -7.875 1.513 9.200 1.00 96.19 105 PHE A C 1
ATOM 805 O O . PHE A 1 105 ? -7.746 0.296 9.086 1.00 96.19 105 PHE A O 1
ATOM 812 N N . SER A 1 106 ? -7.621 2.380 8.225 1.00 95.31 106 SER A N 1
ATOM 813 C CA . SER A 1 106 ? -6.949 2.069 6.968 1.00 95.31 106 SER A CA 1
ATOM 814 C C . SER A 1 106 ? -5.805 3.063 6.802 1.00 95.31 106 SER A C 1
ATOM 816 O O . SER A 1 106 ? -6.043 4.264 6.684 1.00 95.31 106 SER A O 1
ATOM 818 N N . ILE A 1 107 ? -4.559 2.602 6.855 1.00 96.75 107 ILE A N 1
ATOM 819 C CA . ILE A 1 107 ? -3.376 3.450 6.666 1.00 96.75 107 ILE A CA 1
ATOM 820 C C . ILE A 1 107 ? -2.742 3.056 5.335 1.00 96.75 107 ILE A C 1
ATOM 822 O O . ILE A 1 107 ? -2.092 2.017 5.231 1.00 96.75 107 ILE A O 1
ATOM 826 N N . GLU A 1 108 ? -2.947 3.874 4.300 1.00 96.69 108 GLU A N 1
ATOM 827 C CA . GLU A 1 108 ? -2.299 3.681 3.000 1.00 96.69 108 GLU A CA 1
ATOM 828 C C . GLU A 1 108 ? -0.922 4.348 3.028 1.00 96.69 108 GLU A C 1
ATOM 830 O O . GLU A 1 108 ? -0.825 5.574 3.032 1.00 96.69 108 GLU A O 1
ATOM 835 N N . VAL A 1 109 ? 0.138 3.542 3.033 1.00 98.06 109 VAL A N 1
ATOM 836 C CA . VAL A 1 109 ? 1.535 3.986 3.035 1.00 98.06 109 VAL A CA 1
ATOM 837 C C . VAL A 1 109 ? 2.092 3.914 1.617 1.00 98.06 109 VAL A C 1
ATOM 839 O O . VAL A 1 109 ? 2.063 2.859 0.985 1.00 98.06 109 VAL A O 1
ATOM 842 N N . GLY A 1 110 ? 2.638 5.019 1.115 1.00 97.00 110 GLY A N 1
ATOM 843 C CA . GLY A 1 110 ? 3.052 5.192 -0.276 1.00 97.00 110 GLY A CA 1
ATOM 844 C C . GLY A 1 110 ? 1.918 5.680 -1.184 1.00 97.00 110 GLY A C 1
ATOM 845 O O . GLY A 1 110 ? 0.737 5.634 -0.847 1.00 97.00 110 GLY A O 1
ATOM 846 N N . ARG A 1 111 ? 2.279 6.169 -2.374 1.00 93.06 111 ARG A N 1
ATOM 847 C CA . ARG A 1 111 ? 1.350 6.669 -3.405 1.00 93.06 111 ARG A CA 1
ATOM 848 C C . ARG A 1 111 ? 1.934 6.482 -4.807 1.00 93.06 111 ARG A C 1
ATOM 850 O O . ARG A 1 111 ? 3.158 6.465 -4.945 1.00 93.06 111 ARG A O 1
ATOM 857 N N . PRO A 1 112 ? 1.112 6.447 -5.875 1.00 84.31 112 PRO A N 1
ATOM 858 C CA . PRO A 1 112 ? 1.614 6.662 -7.234 1.00 84.31 112 PRO A CA 1
ATOM 859 C C . PRO A 1 112 ? 2.459 7.944 -7.299 1.00 84.31 112 PRO A C 1
ATOM 861 O O . PRO A 1 112 ? 2.084 8.949 -6.701 1.00 84.31 112 PRO A O 1
ATOM 864 N N . GLY A 1 113 ? 3.608 7.909 -7.973 1.00 88.50 113 GLY A N 1
ATOM 865 C CA . GLY A 1 113 ? 4.605 8.988 -7.942 1.00 88.50 113 GLY A CA 1
ATOM 866 C C . GLY A 1 113 ? 5.755 8.708 -6.980 1.00 88.50 113 GLY A C 1
ATOM 867 O O . GLY A 1 113 ? 6.916 8.803 -7.366 1.00 88.50 113 GLY A O 1
ATOM 868 N N . ILE A 1 114 ? 5.424 8.338 -5.741 1.00 93.00 114 ILE A N 1
ATOM 869 C CA . ILE A 1 114 ? 6.376 8.293 -4.623 1.00 93.00 114 ILE A CA 1
ATOM 870 C C . ILE A 1 114 ? 6.753 6.848 -4.290 1.00 93.00 114 ILE A C 1
ATOM 872 O O . ILE A 1 114 ? 7.932 6.518 -4.256 1.00 93.00 114 ILE A O 1
ATOM 876 N N . GLY A 1 115 ? 5.786 5.945 -4.141 1.00 95.81 115 GLY A N 1
ATOM 877 C CA . GLY A 1 115 ? 6.023 4.576 -3.680 1.00 95.81 115 GLY A CA 1
ATOM 878 C C . GLY A 1 115 ? 6.408 4.493 -2.199 1.00 95.81 115 GLY A C 1
ATOM 879 O O . GLY A 1 115 ? 6.474 5.496 -1.494 1.00 95.81 115 GLY A O 1
ATOM 880 N N . THR A 1 116 ? 6.683 3.288 -1.717 1.00 97.75 116 THR A N 1
ATOM 881 C CA . THR A 1 116 ? 7.232 3.046 -0.375 1.00 97.75 116 THR A CA 1
ATOM 882 C C . THR A 1 116 ? 8.082 1.777 -0.368 1.00 97.75 116 THR A C 1
ATOM 884 O O . THR A 1 116 ? 7.945 0.940 -1.266 1.00 97.75 116 THR A O 1
ATOM 887 N N . ARG A 1 117 ? 8.964 1.617 0.622 1.00 97.31 117 ARG A N 1
ATOM 888 C CA . ARG A 1 117 ? 9.577 0.318 0.935 1.00 97.31 117 ARG A CA 1
ATOM 889 C C . ARG A 1 117 ? 8.767 -0.390 2.015 1.00 97.31 117 ARG A C 1
ATOM 891 O O . ARG A 1 117 ? 8.179 0.263 2.872 1.00 97.31 117 ARG A O 1
ATOM 898 N N . LEU A 1 118 ? 8.764 -1.722 1.993 1.00 96.62 118 LEU A N 1
ATOM 899 C CA . LEU A 1 118 ? 8.032 -2.509 2.991 1.00 96.62 118 LEU A CA 1
ATOM 900 C C . LEU A 1 118 ? 8.553 -2.303 4.423 1.00 96.62 118 LEU A C 1
ATOM 902 O O . LEU A 1 118 ? 7.777 -2.419 5.361 1.00 96.62 118 LEU A O 1
ATOM 906 N N . ALA A 1 119 ? 9.813 -1.896 4.597 1.00 96.75 119 ALA A N 1
ATOM 907 C CA . ALA A 1 119 ? 10.348 -1.477 5.896 1.00 96.75 119 ALA A CA 1
ATOM 908 C C . ALA A 1 119 ? 9.528 -0.355 6.568 1.00 96.75 119 ALA A C 1
ATOM 910 O O . ALA A 1 119 ? 9.370 -0.364 7.783 1.00 96.75 119 ALA A O 1
ATOM 911 N N . ASN A 1 120 ? 8.945 0.573 5.797 1.00 97.81 120 ASN A N 1
ATOM 912 C CA . ASN A 1 120 ? 8.129 1.657 6.360 1.00 97.81 120 ASN A CA 1
ATOM 913 C C . ASN A 1 120 ? 6.825 1.161 6.992 1.00 97.81 120 ASN A C 1
ATOM 915 O O . ASN A 1 120 ? 6.227 1.865 7.797 1.00 97.81 120 ASN A O 1
ATOM 919 N N . ILE A 1 121 ? 6.363 -0.032 6.616 1.00 97.38 121 ILE A N 1
ATOM 920 C CA . ILE A 1 121 ? 5.153 -0.631 7.183 1.00 97.38 121 ILE A CA 1
ATOM 921 C C . ILE A 1 121 ? 5.411 -1.054 8.630 1.00 97.38 121 ILE A C 1
ATOM 923 O O . ILE A 1 121 ? 4.566 -0.824 9.492 1.00 97.38 121 ILE A O 1
ATOM 927 N N . GLU A 1 122 ? 6.609 -1.579 8.901 1.00 97.00 122 GLU A N 1
ATOM 928 C CA . GLU A 1 122 ? 7.026 -2.049 10.224 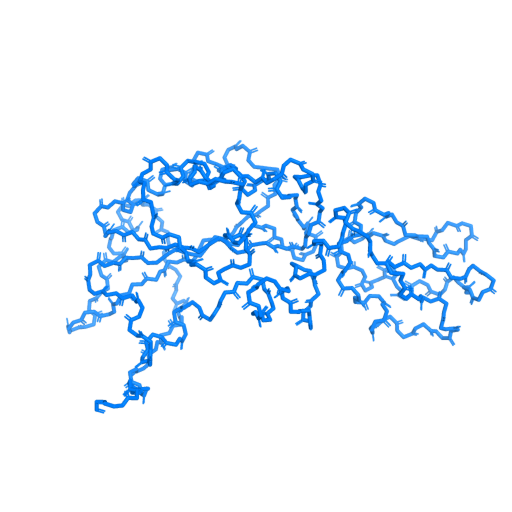1.00 97.00 122 GLU A CA 1
ATOM 929 C C . GLU A 1 122 ? 6.987 -0.938 11.285 1.00 97.00 122 GLU A C 1
ATOM 931 O O . GLU A 1 122 ? 6.655 -1.203 12.443 1.00 97.00 122 GLU A O 1
ATOM 936 N N . LEU A 1 123 ? 7.230 0.319 10.880 1.00 97.69 123 LEU A N 1
ATOM 937 C CA . LEU A 1 123 ? 7.114 1.500 11.747 1.00 97.69 123 LEU A CA 1
ATOM 938 C C . LEU A 1 123 ? 5.718 1.637 12.364 1.00 97.69 123 LEU A C 1
ATOM 940 O O . LEU A 1 123 ? 5.600 2.101 13.498 1.00 97.69 123 LEU A O 1
ATOM 944 N N . PHE A 1 124 ? 4.673 1.255 11.628 1.00 98.19 124 PHE A N 1
ATOM 945 C CA . PHE A 1 124 ? 3.301 1.253 12.124 1.00 98.19 124 PHE A CA 1
ATOM 946 C C . PHE A 1 124 ? 2.983 -0.056 12.841 1.00 98.19 124 PHE A C 1
ATOM 948 O O . PHE A 1 124 ? 2.494 -0.036 13.968 1.00 98.19 124 PHE A O 1
ATOM 955 N N . THR A 1 125 ? 3.234 -1.195 12.197 1.00 97.81 125 THR A N 1
ATOM 956 C CA . THR A 1 125 ? 2.700 -2.491 12.636 1.00 97.81 125 THR A CA 1
ATOM 957 C C . THR A 1 125 ? 3.274 -2.945 13.970 1.00 97.81 125 THR A C 1
ATOM 959 O O . THR A 1 125 ? 2.519 -3.445 14.801 1.00 97.81 125 THR A O 1
ATOM 962 N N . THR A 1 126 ? 4.553 -2.687 14.242 1.00 97.75 126 THR A N 1
ATOM 963 C CA . THR A 1 126 ? 5.162 -3.032 15.539 1.00 97.75 126 THR A CA 1
ATOM 964 C C . THR A 1 126 ? 4.573 -2.221 16.691 1.00 97.75 126 THR A C 1
ATOM 966 O O . THR A 1 126 ? 4.177 -2.774 17.715 1.00 97.75 126 THR A O 1
ATOM 969 N N . ARG A 1 127 ? 4.418 -0.906 16.504 1.00 98.19 127 ARG A N 1
ATOM 970 C CA . ARG A 1 127 ? 3.842 0.008 17.506 1.00 98.19 127 ARG A CA 1
ATOM 971 C C . ARG A 1 127 ? 2.355 -0.252 17.741 1.00 98.19 127 ARG A C 1
ATOM 973 O O . ARG A 1 127 ? 1.900 -0.268 18.879 1.00 98.19 127 ARG A O 1
ATOM 980 N N . LEU A 1 128 ? 1.595 -0.498 16.675 1.00 98.25 128 LEU A N 1
ATOM 981 C CA . LEU A 1 128 ? 0.171 -0.822 16.776 1.00 98.25 128 LEU A CA 1
ATOM 982 C C . LEU A 1 128 ? -0.057 -2.188 17.442 1.00 98.25 128 LEU A C 1
ATOM 984 O O . LEU A 1 128 ? -1.005 -2.345 18.209 1.00 98.25 128 LEU A O 1
ATOM 988 N N . SER A 1 129 ? 0.834 -3.159 17.233 1.00 97.31 129 SER A N 1
ATOM 989 C CA . SER A 1 129 ? 0.734 -4.463 17.902 1.00 97.31 129 SER A CA 1
ATOM 990 C C . SER A 1 129 ? 0.918 -4.357 19.423 1.00 97.31 129 SER A C 1
ATOM 992 O O . SER A 1 129 ? 0.260 -5.085 20.165 1.00 97.31 129 SER A O 1
ATOM 994 N N . GLN A 1 130 ? 1.701 -3.389 19.921 1.00 97.25 130 GLN A N 1
ATOM 995 C CA . GLN A 1 130 ? 1.883 -3.155 21.366 1.00 97.25 130 GLN A CA 1
ATOM 996 C C . GLN A 1 130 ? 0.586 -2.770 22.092 1.00 97.25 130 GLN A C 1
ATOM 998 O O . GLN A 1 130 ? 0.442 -3.044 23.283 1.00 97.25 130 GLN A O 1
ATOM 1003 N N . ILE A 1 131 ? -0.370 -2.159 21.388 1.00 97.31 131 ILE A N 1
ATOM 1004 C CA . ILE A 1 131 ? -1.677 -1.778 21.949 1.00 97.31 131 ILE A CA 1
ATOM 1005 C C . ILE A 1 131 ? -2.787 -2.792 21.631 1.00 97.31 131 ILE A C 1
ATOM 1007 O O . ILE A 1 131 ? -3.952 -2.558 21.984 1.00 97.31 131 ILE A O 1
ATOM 1011 N N . GLN A 1 132 ? -2.404 -3.929 21.033 1.00 95.31 132 GLN A N 1
ATOM 1012 C CA . GLN A 1 132 ? -3.249 -5.078 20.709 1.00 95.31 132 GLN A CA 1
ATOM 1013 C C . GLN A 1 132 ? -4.414 -4.710 19.783 1.00 95.31 132 GLN A C 1
ATOM 1015 O O . GLN A 1 132 ? -5.583 -4.875 20.138 1.00 95.31 132 GLN A O 1
ATOM 1020 N N . VAL A 1 133 ? -4.091 -4.163 18.609 1.00 97.00 133 VAL A N 1
ATOM 1021 C CA . VAL A 1 133 ? -5.084 -3.960 17.544 1.00 97.00 133 VAL A CA 1
ATOM 1022 C C . VAL A 1 133 ? -5.581 -5.294 16.980 1.00 97.00 133 VAL A C 1
ATOM 1024 O O . VAL A 1 133 ? -4.851 -6.283 16.955 1.00 97.00 133 VAL A O 1
ATOM 1027 N N . ASP A 1 134 ? -6.818 -5.308 16.492 1.00 95.94 134 ASP A N 1
ATOM 1028 C CA . ASP A 1 134 ? -7.404 -6.447 15.783 1.00 95.94 134 ASP A CA 1
ATOM 1029 C C . ASP A 1 134 ? -7.096 -6.323 14.284 1.00 95.94 134 ASP A C 1
ATOM 1031 O O . ASP A 1 134 ? -7.764 -5.586 13.553 1.00 95.94 134 ASP A O 1
ATOM 1035 N N . TRP A 1 135 ? -6.015 -6.969 13.844 1.00 96.19 135 TRP A N 1
ATOM 1036 C CA . TRP A 1 135 ? -5.553 -6.945 12.455 1.00 96.19 135 TRP A CA 1
ATOM 1037 C C . TRP A 1 135 ? -6.567 -7.576 11.500 1.00 96.19 135 TRP A C 1
ATOM 1039 O O . TRP A 1 135 ? -7.134 -8.621 11.795 1.00 96.19 135 TRP A O 1
ATOM 1049 N N . GLU A 1 136 ? -6.735 -7.009 10.302 1.00 93.38 136 GLU A N 1
ATOM 1050 C CA . GLU A 1 136 ? -7.559 -7.650 9.275 1.00 93.38 136 GLU A CA 1
ATOM 1051 C C . GLU A 1 136 ? -6.872 -8.904 8.707 1.00 93.38 136 GLU A C 1
ATOM 1053 O O . GLU A 1 136 ? -5.898 -8.772 7.958 1.00 93.38 136 GLU A O 1
ATOM 1058 N N . PRO A 1 137 ? -7.388 -10.121 8.964 1.00 88.88 137 PRO A N 1
ATOM 1059 C CA . PRO A 1 137 ? -6.710 -11.353 8.565 1.00 88.88 137 PRO A CA 1
ATOM 1060 C C . PRO A 1 137 ? -6.605 -11.532 7.046 1.00 88.88 137 PRO A C 1
ATOM 1062 O O . PRO A 1 137 ? -5.680 -12.188 6.570 1.00 88.88 137 PRO A O 1
ATOM 1065 N N . ASN A 1 138 ? -7.523 -10.954 6.263 1.00 88.38 138 ASN A N 1
ATOM 1066 C CA . ASN A 1 138 ? -7.489 -11.062 4.802 1.00 88.38 138 ASN A CA 1
ATOM 1067 C C . ASN A 1 138 ? -6.678 -9.946 4.132 1.00 88.38 138 ASN A C 1
ATOM 1069 O O . ASN A 1 138 ? -6.567 -9.927 2.900 1.00 88.38 138 ASN A O 1
ATOM 1073 N N . SER A 1 139 ? -6.120 -9.012 4.908 1.00 89.81 139 SER A N 1
ATOM 1074 C CA . SER A 1 139 ? -5.307 -7.942 4.350 1.00 89.81 139 SER A CA 1
ATOM 1075 C C . SER A 1 139 ? -4.011 -8.531 3.781 1.00 89.81 139 SER A C 1
ATOM 1077 O O . SER A 1 139 ? -3.326 -9.298 4.467 1.00 89.81 139 SER A O 1
ATOM 1079 N N . PRO A 1 140 ? -3.637 -8.195 2.531 1.00 89.25 140 PRO A N 1
ATOM 1080 C CA . PRO A 1 140 ? -2.419 -8.704 1.910 1.00 89.25 140 PRO A CA 1
ATOM 1081 C C . PRO A 1 140 ? -1.155 -8.502 2.748 1.00 89.25 140 PRO A C 1
ATOM 1083 O O . PRO A 1 140 ? -0.280 -9.360 2.724 1.00 89.25 140 PRO A O 1
ATOM 1086 N N . ILE A 1 141 ? -1.052 -7.389 3.484 1.00 91.81 141 ILE A N 1
ATOM 1087 C CA . ILE A 1 141 ? 0.130 -7.095 4.299 1.00 91.81 141 ILE A CA 1
ATOM 1088 C C . ILE A 1 141 ? 0.168 -7.894 5.601 1.00 91.81 141 ILE A C 1
ATOM 1090 O O . ILE A 1 141 ? 1.234 -8.373 5.970 1.00 91.81 141 ILE A O 1
ATOM 1094 N N . THR A 1 142 ? -0.978 -8.108 6.251 1.00 90.94 142 THR A N 1
ATOM 1095 C CA . THR A 1 142 ? -1.078 -8.915 7.477 1.00 90.94 142 THR A CA 1
ATOM 1096 C C . THR A 1 142 ? -0.636 -10.355 7.226 1.00 90.94 142 THR A C 1
ATOM 1098 O O . THR A 1 142 ? 0.061 -10.944 8.043 1.00 90.94 142 THR A O 1
ATOM 1101 N N . ALA A 1 143 ? -0.936 -10.899 6.042 1.00 88.50 143 ALA A N 1
ATOM 1102 C CA . ALA A 1 143 ? -0.459 -12.217 5.620 1.00 88.50 143 ALA A CA 1
ATOM 1103 C C . ALA A 1 143 ? 1.073 -12.311 5.429 1.00 88.50 143 ALA A C 1
ATOM 1105 O O . ALA A 1 143 ? 1.583 -13.402 5.173 1.00 88.50 143 ALA A O 1
ATOM 1106 N N . LEU A 1 144 ? 1.797 -11.188 5.493 1.00 90.50 144 LEU A N 1
ATOM 1107 C CA . LEU A 1 144 ? 3.256 -11.107 5.363 1.00 90.50 144 LEU A CA 1
ATOM 1108 C C . LEU A 1 144 ? 3.962 -10.778 6.685 1.00 90.50 144 LEU A C 1
ATOM 1110 O O . LEU A 1 144 ? 5.177 -10.558 6.673 1.00 90.50 144 LEU A O 1
ATOM 1114 N N . PHE A 1 145 ? 3.227 -10.728 7.798 1.00 93.25 145 PHE A N 1
ATOM 1115 C CA . PHE A 1 145 ? 3.836 -10.610 9.116 1.00 93.25 145 PHE A CA 1
ATOM 1116 C C . PHE A 1 145 ? 4.618 -11.881 9.447 1.00 93.25 145 PHE A C 1
ATOM 1118 O O . PHE A 1 145 ? 4.200 -12.993 9.123 1.00 93.25 145 PHE A O 1
ATOM 1125 N N . GLU A 1 146 ? 5.776 -11.703 10.070 1.00 92.31 146 GLU A N 1
ATOM 1126 C CA . GLU A 1 146 ? 6.614 -12.802 10.546 1.00 92.31 146 GLU A CA 1
ATOM 1127 C C . GLU A 1 146 ? 6.109 -13.358 11.884 1.00 92.31 146 GLU A C 1
ATOM 1129 O O . GLU A 1 146 ? 6.246 -14.552 12.154 1.00 92.31 146 GLU A O 1
ATOM 1134 N N . ASP A 1 147 ? 5.476 -12.505 12.690 1.00 92.38 147 ASP A N 1
ATOM 1135 C CA . ASP A 1 147 ? 4.978 -12.817 14.023 1.00 92.38 147 ASP A CA 1
ATOM 1136 C C . ASP A 1 147 ? 3.729 -11.995 14.398 1.00 92.38 147 ASP A C 1
ATOM 1138 O O . ASP A 1 147 ? 3.203 -11.197 13.619 1.00 92.38 147 ASP A O 1
ATOM 1142 N N . ASP A 1 148 ? 3.236 -12.206 15.619 1.00 89.50 148 ASP A N 1
ATOM 1143 C CA . ASP A 1 148 ? 2.122 -11.467 16.220 1.00 89.50 148 ASP A CA 1
ATOM 1144 C C . ASP A 1 148 ? 2.515 -10.069 16.731 1.00 89.50 148 ASP A C 1
ATOM 1146 O O . ASP A 1 148 ? 1.650 -9.285 17.126 1.00 89.50 148 ASP A O 1
ATOM 1150 N N . GLN A 1 149 ? 3.805 -9.732 16.687 1.00 93.25 149 GLN A N 1
ATOM 1151 C CA . GLN A 1 149 ? 4.339 -8.424 17.061 1.00 93.25 149 GLN A CA 1
ATOM 1152 C C . GLN A 1 149 ? 4.357 -7.459 15.873 1.00 93.25 149 GLN A C 1
ATOM 1154 O O . GLN A 1 149 ? 4.720 -6.297 16.039 1.00 93.25 149 GLN A O 1
ATOM 1159 N N . GLY A 1 150 ? 3.931 -7.906 14.688 1.00 92.56 150 GLY A N 1
ATOM 1160 C CA . GLY A 1 150 ? 3.802 -7.073 13.499 1.00 92.56 150 GLY A CA 1
ATOM 1161 C C . GLY A 1 150 ? 5.128 -6.822 12.784 1.00 92.56 150 GLY A C 1
ATOM 1162 O O . GLY A 1 150 ? 5.220 -5.845 12.036 1.00 92.56 150 GLY A O 1
ATOM 1163 N N . HIS A 1 151 ? 6.146 -7.661 12.991 1.00 95.81 151 HIS A N 1
ATOM 1164 C CA . HIS A 1 151 ? 7.376 -7.585 12.206 1.00 95.81 151 HIS A CA 1
ATOM 1165 C C . HIS A 1 151 ? 7.124 -8.013 10.759 1.00 95.81 151 HIS A C 1
ATOM 1167 O O . HIS A 1 151 ? 6.371 -8.947 10.476 1.00 95.81 151 HIS A O 1
ATOM 1173 N N . ILE A 1 152 ? 7.765 -7.320 9.824 1.00 94.12 152 ILE A N 1
ATOM 1174 C CA . ILE A 1 152 ? 7.747 -7.662 8.404 1.00 94.12 152 ILE A CA 1
ATOM 1175 C C . ILE A 1 152 ? 8.939 -8.569 8.119 1.00 94.12 152 ILE A C 1
ATOM 1177 O O . ILE A 1 152 ? 10.038 -8.289 8.575 1.00 94.12 152 ILE A O 1
ATOM 1181 N N . ASN A 1 153 ? 8.760 -9.603 7.299 1.00 88.50 153 ASN A N 1
ATOM 1182 C CA . ASN A 1 153 ? 9.857 -10.499 6.928 1.00 88.50 153 ASN A CA 1
ATOM 1183 C C . ASN A 1 153 ? 11.075 -9.731 6.350 1.00 88.50 153 ASN A C 1
ATOM 1185 O O . ASN A 1 153 ? 10.960 -8.960 5.386 1.00 88.50 153 ASN A O 1
ATOM 1189 N N . ASP A 1 154 ? 12.262 -9.971 6.912 1.00 90.56 154 ASP A N 1
ATOM 1190 C CA . ASP A 1 154 ? 13.507 -9.278 6.547 1.00 90.56 154 ASP A CA 1
ATOM 1191 C C . ASP A 1 154 ? 13.896 -9.417 5.061 1.00 90.56 154 ASP A C 1
ATOM 1193 O O . ASP A 1 154 ? 14.493 -8.499 4.483 1.00 90.56 154 ASP A O 1
ATOM 1197 N N . GLU A 1 155 ? 13.524 -10.517 4.398 1.00 93.25 155 GLU A N 1
ATOM 1198 C CA . GLU A 1 155 ? 13.809 -10.750 2.976 1.00 93.25 155 GLU A CA 1
ATOM 1199 C C . GLU A 1 155 ? 13.070 -9.760 2.066 1.00 93.25 155 GLU A C 1
ATOM 1201 O O . GLU A 1 155 ? 13.547 -9.456 0.968 1.00 93.25 155 GLU A O 1
ATOM 1206 N N . ILE A 1 156 ? 11.927 -9.224 2.516 1.00 95.00 156 ILE A N 1
ATOM 1207 C CA . ILE A 1 156 ? 11.084 -8.321 1.723 1.00 95.00 156 ILE A CA 1
ATOM 1208 C C . ILE A 1 156 ? 11.158 -6.858 2.157 1.00 95.00 156 ILE A C 1
ATOM 1210 O O . ILE A 1 156 ? 10.742 -6.002 1.379 1.00 95.00 156 ILE A O 1
ATOM 1214 N N . LYS A 1 157 ? 11.723 -6.518 3.326 1.00 94.81 157 LYS A N 1
ATOM 1215 C CA . LYS A 1 157 ? 11.771 -5.126 3.840 1.00 94.81 157 LYS A CA 1
ATOM 1216 C C . LYS A 1 157 ? 12.309 -4.112 2.830 1.00 94.81 157 LYS A C 1
ATOM 1218 O O . LYS A 1 157 ? 11.839 -2.977 2.752 1.00 94.81 157 LYS A O 1
ATOM 1223 N N . LYS A 1 158 ? 13.290 -4.526 2.023 1.00 95.75 158 LYS A N 1
ATOM 1224 C CA . LYS A 1 158 ? 13.928 -3.67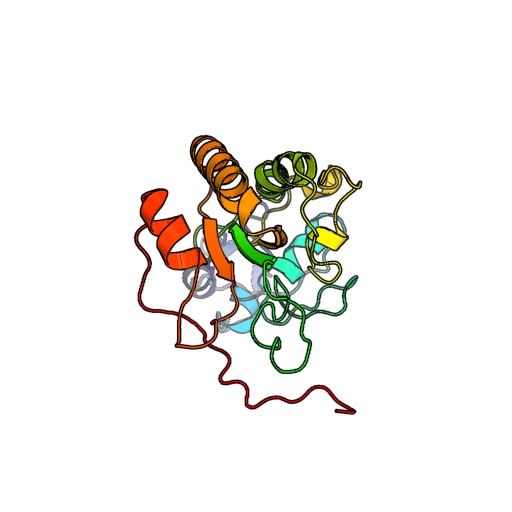6 1.006 1.00 95.75 158 LYS A CA 1
ATOM 1225 C C . LYS A 1 158 ? 13.106 -3.537 -0.274 1.00 95.75 158 LYS A C 1
ATOM 1227 O O . LYS A 1 158 ? 13.417 -2.671 -1.090 1.00 95.75 158 LYS A O 1
ATOM 1232 N N . GLU A 1 159 ? 12.085 -4.358 -0.485 1.00 97.12 159 GLU A N 1
ATOM 1233 C CA . GLU A 1 159 ? 11.277 -4.316 -1.697 1.00 97.12 159 GLU A CA 1
ATOM 1234 C C . GLU A 1 159 ? 10.425 -3.042 -1.752 1.00 97.12 159 GLU A C 1
ATOM 1236 O O . GLU A 1 159 ? 9.819 -2.621 -0.765 1.00 97.12 159 GLU A O 1
ATOM 1241 N N . ARG A 1 160 ? 10.414 -2.404 -2.929 1.00 97.00 160 ARG A N 1
ATOM 1242 C CA . ARG A 1 160 ? 9.695 -1.151 -3.187 1.00 97.00 160 ARG A CA 1
ATOM 1243 C C . ARG A 1 160 ? 8.370 -1.426 -3.891 1.00 97.00 160 ARG A C 1
ATOM 1245 O O . ARG A 1 160 ? 8.349 -2.117 -4.909 1.00 97.00 160 ARG A O 1
ATOM 1252 N N . VAL A 1 161 ? 7.290 -0.831 -3.400 1.00 96.81 161 VAL A N 1
ATOM 1253 C CA . VAL A 1 161 ? 5.919 -0.998 -3.909 1.00 96.81 161 VAL A CA 1
ATOM 1254 C C . VAL A 1 161 ? 5.238 0.354 -4.141 1.00 96.81 161 VAL A C 1
ATOM 1256 O O . VAL A 1 161 ? 5.758 1.385 -3.712 1.00 96.81 161 VAL A O 1
ATOM 1259 N N . LEU A 1 162 ? 4.103 0.385 -4.852 1.00 95.94 162 LEU A N 1
ATOM 1260 C CA . LEU A 1 162 ? 3.334 1.629 -5.030 1.00 95.94 162 LEU A CA 1
ATOM 1261 C C . LEU A 1 162 ? 2.737 2.118 -3.714 1.00 95.94 162 LEU A C 1
ATOM 1263 O O . LEU A 1 162 ? 2.959 3.264 -3.330 1.00 95.94 162 LEU A O 1
ATOM 1267 N N . SER A 1 163 ? 1.958 1.266 -3.057 1.00 95.88 163 SER A N 1
ATOM 1268 C CA . SER A 1 163 ? 1.475 1.514 -1.708 1.00 95.88 163 SER A CA 1
ATOM 1269 C C . SER A 1 163 ? 1.003 0.223 -1.054 1.00 95.88 163 SER A C 1
ATOM 1271 O O . SER A 1 163 ? 0.757 -0.781 -1.726 1.00 95.88 163 SER A O 1
ATOM 1273 N N . VAL A 1 164 ? 0.878 0.268 0.263 1.00 95.88 164 VAL A N 1
ATOM 1274 C CA . VAL A 1 164 ? 0.365 -0.816 1.098 1.00 95.88 164 VAL A CA 1
ATOM 1275 C C . VAL A 1 164 ? -0.726 -0.245 1.979 1.00 95.88 164 VAL A C 1
ATOM 1277 O O . VAL A 1 164 ? -0.567 0.863 2.484 1.00 95.88 164 VAL A O 1
ATOM 1280 N N . ILE A 1 165 ? -1.816 -0.985 2.157 1.00 95.81 165 ILE A N 1
ATOM 1281 C CA . ILE A 1 165 ? -2.896 -0.587 3.053 1.00 95.81 165 ILE A CA 1
ATOM 1282 C C . ILE A 1 165 ? -2.820 -1.464 4.298 1.00 95.81 165 ILE A C 1
ATOM 1284 O O . ILE A 1 165 ? -2.920 -2.685 4.212 1.00 95.81 165 ILE A O 1
ATOM 1288 N N . ILE A 1 166 ? -2.604 -0.825 5.440 1.00 96.75 166 ILE A N 1
ATOM 1289 C CA . ILE A 1 166 ? -2.628 -1.448 6.760 1.00 96.75 166 ILE A CA 1
ATOM 1290 C C . ILE A 1 166 ? -4.052 -1.321 7.300 1.00 96.75 166 ILE A C 1
ATOM 1292 O O . ILE A 1 166 ? -4.572 -0.209 7.372 1.00 96.75 166 ILE A O 1
ATOM 1296 N N . GLU A 1 167 ? -4.670 -2.434 7.689 1.00 96.19 167 GLU A N 1
ATOM 1297 C CA . GLU A 1 167 ? -6.069 -2.471 8.126 1.00 96.19 167 GLU A CA 1
ATOM 1298 C C . GLU A 1 167 ? -6.207 -3.156 9.483 1.00 96.19 167 GLU A C 1
ATOM 1300 O O . GLU A 1 167 ? -5.725 -4.274 9.676 1.00 96.19 167 GLU A O 1
ATOM 1305 N N . PHE A 1 168 ? -6.902 -2.504 10.413 1.00 96.69 168 PHE A N 1
ATOM 1306 C CA . PHE A 1 168 ? -7.189 -3.063 11.733 1.00 96.69 168 PHE A CA 1
ATOM 1307 C C . PHE A 1 168 ? -8.429 -2.427 12.366 1.00 96.69 168 PHE A C 1
ATOM 1309 O O . PHE A 1 168 ? -8.905 -1.375 11.927 1.00 96.69 168 PHE A O 1
ATOM 1316 N N . LYS A 1 169 ? -8.939 -3.060 13.421 1.00 96.69 169 LYS A N 1
ATOM 1317 C CA . LYS A 1 169 ? -9.961 -2.525 14.320 1.00 96.69 169 LYS A CA 1
ATOM 1318 C C . LYS A 1 169 ? -9.400 -2.300 15.715 1.00 96.69 169 LYS A C 1
ATOM 1320 O O . LYS A 1 169 ? -8.434 -2.935 16.137 1.00 96.69 169 LYS A O 1
ATOM 1325 N N . ILE A 1 170 ? -10.032 -1.390 16.441 1.00 97.50 170 ILE A N 1
ATOM 1326 C CA . ILE A 1 170 ? -9.721 -1.106 17.836 1.00 97.50 170 ILE A CA 1
ATOM 1327 C C . ILE A 1 170 ? -10.961 -0.532 18.545 1.00 97.50 170 ILE A C 1
ATOM 1329 O O . ILE A 1 170 ? -11.797 0.091 17.883 1.00 97.50 170 ILE A O 1
ATOM 1333 N N . PRO A 1 171 ? -11.115 -0.709 19.870 1.00 96.81 171 PRO A N 1
ATOM 1334 C CA . PRO A 1 171 ? -12.139 0.006 20.627 1.00 96.81 171 PRO A CA 1
ATOM 1335 C C . PRO A 1 171 ? -11.998 1.534 20.530 1.00 96.81 171 PRO A C 1
ATOM 1337 O O . PRO A 1 171 ? -10.880 2.061 20.521 1.00 96.81 171 PRO A O 1
ATOM 1340 N N . LEU A 1 172 ? -13.130 2.243 20.477 1.00 94.75 172 LEU A N 1
ATOM 1341 C CA . LEU A 1 172 ? -13.206 3.704 20.332 1.00 94.75 172 LEU A CA 1
ATOM 1342 C C . LEU A 1 172 ? -12.345 4.448 21.364 1.00 94.75 172 LEU A C 1
ATOM 1344 O O . LEU A 1 172 ? -11.670 5.417 21.026 1.00 94.75 172 LEU A O 1
ATOM 1348 N N . GLU A 1 173 ? -12.323 3.978 22.606 1.00 94.75 173 GLU A N 1
ATOM 1349 C CA . GLU A 1 173 ? -11.574 4.579 23.710 1.00 94.75 173 GLU A CA 1
ATOM 1350 C C . GLU A 1 173 ? -10.050 4.549 23.523 1.00 94.75 173 GLU A C 1
ATOM 1352 O O . GLU A 1 173 ? -9.348 5.354 24.131 1.00 94.75 173 GLU A O 1
ATOM 1357 N N . LYS A 1 174 ? -9.524 3.656 22.675 1.00 96.81 174 LYS A N 1
ATOM 1358 C CA . LYS A 1 174 ? -8.086 3.555 22.378 1.00 96.81 174 LYS A CA 1
ATOM 1359 C C . LYS A 1 174 ? -7.662 4.368 21.150 1.00 96.81 174 LYS A C 1
ATOM 1361 O O . LYS A 1 174 ? -6.475 4.402 20.824 1.00 96.81 174 LYS A O 1
ATOM 1366 N N . VAL A 1 175 ? -8.596 5.023 20.455 1.00 96.56 175 VAL A N 1
ATOM 1367 C CA . VAL A 1 175 ? -8.284 5.838 19.270 1.00 96.56 175 VAL A CA 1
ATOM 1368 C C . VAL A 1 175 ? -7.224 6.914 19.546 1.00 96.56 175 VAL A C 1
ATOM 1370 O O . VAL A 1 175 ? -6.309 7.011 18.728 1.00 96.56 175 VAL A O 1
ATOM 1373 N N . PRO A 1 176 ? -7.259 7.679 20.658 1.00 96.69 176 PRO A N 1
ATOM 1374 C CA . PRO A 1 176 ? -6.227 8.684 20.929 1.00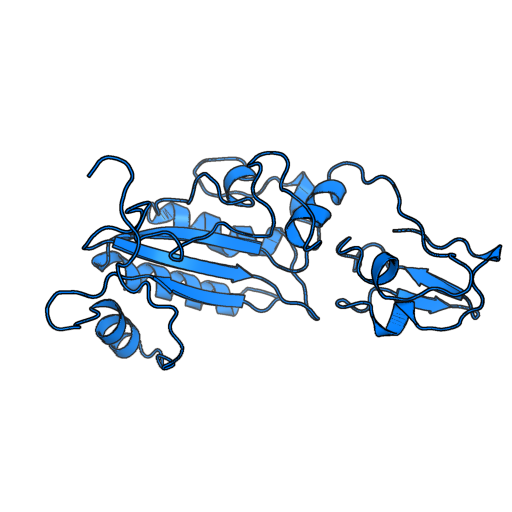 96.69 176 PRO A CA 1
ATOM 1375 C C . PRO A 1 176 ? -4.804 8.107 20.898 1.00 96.69 176 PRO A C 1
ATOM 1377 O O . PRO A 1 176 ? -3.911 8.681 20.280 1.00 96.69 176 PRO A O 1
ATOM 1380 N N . THR A 1 177 ? -4.610 6.905 21.450 1.00 97.69 177 THR A N 1
ATOM 1381 C CA . THR A 1 177 ? -3.315 6.206 21.432 1.00 97.69 177 THR A CA 1
ATOM 1382 C C . THR A 1 177 ? -2.876 5.828 20.014 1.00 97.69 177 THR A C 1
ATOM 1384 O O . THR A 1 177 ? -1.699 5.938 19.679 1.00 97.69 177 THR A O 1
ATOM 1387 N N . VAL A 1 178 ? -3.808 5.422 19.144 1.00 97.81 178 VAL A N 1
ATOM 1388 C CA . VAL A 1 178 ? -3.506 5.159 17.724 1.00 97.81 178 VAL A CA 1
ATOM 1389 C C . VAL A 1 178 ? -3.037 6.433 17.023 1.00 97.81 178 VAL A C 1
ATOM 1391 O O . VAL A 1 178 ? -2.064 6.400 16.271 1.00 97.81 178 VAL A O 1
ATOM 1394 N N . LEU A 1 179 ? -3.702 7.564 17.271 1.00 96.81 179 LEU A N 1
ATOM 1395 C CA . LEU A 1 179 ? -3.345 8.846 16.659 1.00 96.81 179 LEU A CA 1
ATOM 1396 C C . LEU A 1 179 ? -1.979 9.349 17.140 1.00 96.81 179 LEU A C 1
ATOM 1398 O O . LEU A 1 179 ? -1.217 9.883 16.335 1.00 96.81 179 LEU A O 1
ATOM 1402 N N . GLU A 1 180 ? -1.645 9.139 18.414 1.00 97.00 180 GLU A N 1
ATOM 1403 C CA . GLU A 1 180 ? -0.318 9.436 18.963 1.00 97.00 180 GLU A CA 1
ATOM 1404 C C . GLU A 1 180 ? 0.776 8.613 18.267 1.00 97.00 180 GLU A C 1
ATOM 1406 O O . GLU A 1 180 ? 1.769 9.177 17.802 1.00 97.00 180 GLU A O 1
ATOM 1411 N N . ILE A 1 181 ? 0.561 7.301 18.098 1.00 98.06 181 ILE A N 1
ATOM 1412 C CA . ILE A 1 181 ? 1.473 6.425 17.345 1.00 98.06 181 ILE A CA 1
ATOM 1413 C C . ILE A 1 181 ? 1.652 6.940 15.913 1.00 98.06 181 ILE A C 1
ATOM 1415 O O . ILE A 1 181 ? 2.781 7.054 15.440 1.00 98.06 181 ILE A O 1
ATOM 1419 N N . ILE A 1 182 ? 0.558 7.282 15.225 1.00 97.00 182 ILE A N 1
ATOM 1420 C CA . ILE A 1 182 ? 0.603 7.790 13.847 1.00 97.00 182 ILE A CA 1
ATOM 1421 C C . ILE A 1 182 ? 1.399 9.100 13.766 1.00 97.00 182 ILE A C 1
ATOM 1423 O O . ILE A 1 182 ? 2.237 9.236 12.876 1.00 97.00 182 ILE A O 1
ATOM 1427 N N . ARG A 1 183 ? 1.189 10.039 14.699 1.00 96.00 183 ARG A N 1
ATOM 1428 C CA . ARG A 1 183 ? 1.952 11.299 14.771 1.00 96.00 183 ARG A CA 1
ATOM 1429 C C . ARG A 1 183 ? 3.435 11.066 15.020 1.00 96.00 183 ARG A C 1
ATOM 1431 O O . ARG A 1 183 ? 4.266 11.780 14.475 1.00 96.00 183 ARG A O 1
ATOM 1438 N N . HIS A 1 184 ? 3.783 10.073 15.829 1.00 97.50 184 HIS A N 1
ATOM 1439 C CA . HIS A 1 184 ? 5.181 9.727 16.043 1.00 97.50 184 HIS A CA 1
ATOM 1440 C C . HIS A 1 184 ? 5.812 9.148 14.768 1.00 97.50 184 HIS A C 1
ATOM 1442 O O . HIS A 1 184 ? 6.859 9.629 14.334 1.00 97.50 184 HIS A O 1
ATOM 1448 N N . VAL A 1 185 ? 5.137 8.201 14.106 1.00 98.00 185 VAL A N 1
ATOM 1449 C CA . VAL A 1 185 ? 5.591 7.626 12.826 1.00 98.00 185 VAL A CA 1
ATOM 1450 C C . VAL A 1 185 ? 5.742 8.699 11.742 1.00 98.00 185 VAL A C 1
ATOM 1452 O O . VAL A 1 185 ? 6.687 8.636 10.958 1.00 98.00 185 VAL A O 1
ATOM 1455 N N . GLU A 1 186 ? 4.867 9.710 11.718 1.00 97.00 186 GLU A N 1
ATOM 1456 C CA . GLU A 1 186 ? 4.954 10.851 10.794 1.00 97.00 186 GLU A CA 1
ATOM 1457 C C . GLU A 1 186 ? 6.320 11.551 10.844 1.00 97.00 186 GLU A C 1
ATOM 1459 O O . GLU A 1 186 ? 6.806 12.014 9.816 1.00 97.00 186 GLU A O 1
ATOM 1464 N N . THR A 1 187 ? 6.973 11.583 12.010 1.00 97.06 187 THR A N 1
ATOM 1465 C CA . THR A 1 187 ? 8.292 12.219 12.174 1.00 97.06 187 THR A CA 1
ATOM 1466 C C . THR A 1 187 ? 9.468 11.369 11.684 1.00 97.06 187 THR A C 1
ATOM 1468 O O . THR A 1 187 ? 10.572 11.889 11.531 1.00 97.06 187 THR A O 1
ATOM 1471 N N . GLU A 1 188 ? 9.248 10.078 11.426 1.00 97.44 188 GLU A N 1
ATOM 1472 C CA . GLU A 1 188 ? 10.300 9.109 11.089 1.00 97.44 188 GLU A CA 1
ATOM 1473 C C . GLU A 1 188 ? 10.225 8.598 9.651 1.00 97.44 188 GLU A C 1
ATOM 1475 O O . GLU A 1 188 ? 11.237 8.187 9.080 1.00 97.44 188 GLU A O 1
ATOM 1480 N N . ILE A 1 189 ? 9.025 8.571 9.076 1.00 97.75 189 ILE A N 1
ATOM 1481 C CA . ILE A 1 189 ? 8.775 7.935 7.788 1.00 97.75 189 ILE A CA 1
ATOM 1482 C C . ILE A 1 189 ? 9.362 8.744 6.622 1.00 97.75 189 ILE A C 1
ATOM 1484 O O . ILE A 1 189 ? 9.229 9.963 6.546 1.00 97.75 189 ILE A O 1
ATOM 1488 N N . ASP A 1 190 ? 9.977 8.053 5.659 1.00 96.31 190 ASP A N 1
ATOM 1489 C CA . ASP A 1 190 ? 10.605 8.668 4.477 1.00 96.31 190 ASP A CA 1
ATOM 1490 C C . ASP A 1 190 ? 9.687 8.720 3.236 1.00 96.31 190 ASP A C 1
ATOM 1492 O O . ASP A 1 190 ? 10.120 9.013 2.118 1.00 96.31 190 ASP A O 1
ATOM 1496 N N . THR A 1 191 ? 8.400 8.427 3.425 1.00 97.31 191 THR A N 1
ATOM 1497 C CA . THR A 1 191 ? 7.364 8.445 2.391 1.00 97.31 191 THR A CA 1
ATOM 1498 C C . THR A 1 191 ? 6.114 9.174 2.884 1.00 97.31 191 THR A C 1
ATOM 1500 O O . THR A 1 191 ? 6.051 9.680 3.998 1.00 97.31 191 THR A O 1
ATOM 1503 N N . VAL A 1 192 ? 5.088 9.221 2.045 1.00 97.19 192 VAL A N 1
ATOM 1504 C CA . VAL A 1 192 ? 3.774 9.758 2.392 1.00 97.19 192 VAL A CA 1
ATOM 1505 C C . VAL A 1 192 ? 2.836 8.642 2.831 1.00 97.19 192 VAL A C 1
ATOM 1507 O O . VAL A 1 192 ? 2.945 7.505 2.366 1.00 97.19 192 VAL A O 1
ATOM 1510 N N . PHE A 1 193 ? 1.853 8.980 3.653 1.00 97.56 193 PHE A N 1
ATOM 1511 C CA . PHE A 1 193 ? 0.745 8.090 3.965 1.00 97.56 193 PHE A CA 1
ATOM 1512 C C . PHE A 1 193 ? -0.562 8.874 4.098 1.00 97.56 193 PHE A C 1
ATOM 1514 O O . PHE A 1 193 ? -0.570 10.100 4.210 1.00 97.56 193 PHE A O 1
ATOM 1521 N N . SER A 1 194 ? -1.681 8.159 4.058 1.00 94.44 194 SER A N 1
ATOM 1522 C CA . SER A 1 194 ? -3.003 8.701 4.363 1.00 94.44 194 SER A CA 1
ATOM 1523 C C . SER A 1 194 ? -3.754 7.771 5.297 1.00 94.44 194 SER A C 1
ATOM 1525 O O . SER A 1 194 ? -3.653 6.554 5.160 1.00 94.44 194 SER A O 1
ATOM 1527 N N . VAL A 1 195 ? -4.531 8.353 6.207 1.00 93.94 195 VAL A N 1
ATOM 1528 C CA . VAL A 1 195 ? -5.304 7.619 7.209 1.00 93.94 195 VAL A CA 1
ATOM 1529 C C . VAL A 1 195 ? -6.790 7.754 6.899 1.00 93.94 195 VAL A C 1
ATOM 1531 O O . VAL A 1 195 ? -7.318 8.861 6.792 1.00 93.94 195 VAL A O 1
ATOM 1534 N N . GLY A 1 196 ? -7.458 6.619 6.746 1.00 92.81 196 GLY A N 1
ATOM 1535 C CA . GLY A 1 196 ? -8.904 6.474 6.750 1.00 92.81 196 GLY A CA 1
ATOM 1536 C C . GLY A 1 196 ? -9.365 5.929 8.097 1.00 92.81 196 GLY A C 1
ATOM 1537 O O . GLY A 1 196 ? -8.737 5.031 8.657 1.00 92.81 196 GLY A O 1
ATOM 1538 N N . VAL A 1 197 ? -10.473 6.468 8.599 1.00 92.62 197 VAL A N 1
ATOM 1539 C CA . VAL A 1 197 ? -11.099 6.031 9.849 1.00 92.62 197 VAL A CA 1
ATOM 1540 C C . VAL A 1 197 ? -12.530 5.602 9.556 1.00 92.62 197 VAL A C 1
ATOM 1542 O O . VAL A 1 197 ? -13.252 6.270 8.816 1.00 92.62 197 VAL A O 1
ATOM 1545 N N . VAL A 1 198 ? -12.932 4.474 10.128 1.00 91.62 198 VAL A N 1
ATOM 1546 C CA . VAL A 1 198 ? -14.233 3.837 9.926 1.00 91.62 198 VAL A CA 1
ATOM 1547 C C . VAL A 1 198 ? -14.965 3.794 11.252 1.00 91.62 198 VAL A C 1
ATOM 1549 O O . VAL A 1 198 ? -14.433 3.302 12.241 1.00 91.62 198 VAL A O 1
ATOM 1552 N N . SER A 1 199 ? -16.209 4.258 11.273 1.00 90.94 199 SER A N 1
ATOM 1553 C CA . SER A 1 199 ? -17.075 4.146 12.444 1.00 90.94 199 SER A CA 1
ATOM 1554 C C . SER A 1 199 ? -18.525 3.954 12.016 1.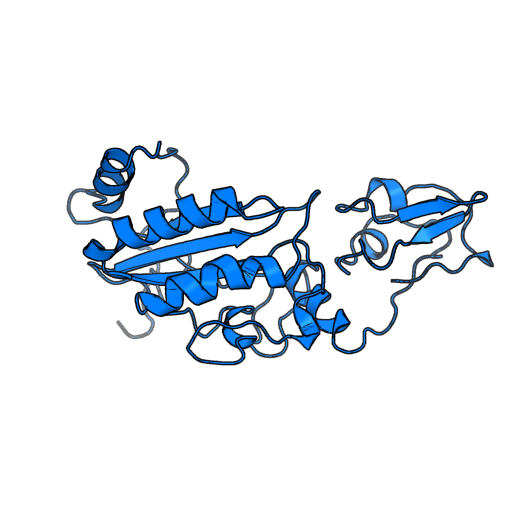00 90.94 199 SER A C 1
ATOM 1556 O O . SER A 1 199 ? -18.909 4.304 10.896 1.00 90.94 199 SER A O 1
ATOM 1558 N N . ARG A 1 200 ? -19.342 3.385 12.904 1.00 89.88 200 ARG A N 1
ATOM 1559 C CA . ARG A 1 200 ? -20.783 3.275 12.680 1.00 89.88 200 ARG A CA 1
ATOM 1560 C C . ARG A 1 200 ? -21.464 4.614 12.934 1.00 89.88 200 ARG A C 1
ATOM 1562 O O . ARG A 1 200 ? -21.230 5.266 13.948 1.00 89.88 200 ARG A O 1
ATOM 1569 N N . VAL A 1 201 ? -22.383 4.963 12.038 1.00 88.94 201 VAL A N 1
ATOM 1570 C CA . VAL A 1 201 ? -23.349 6.036 12.282 1.00 88.94 201 VAL A CA 1
ATOM 1571 C C . VAL A 1 201 ? -24.364 5.532 13.308 1.00 88.94 201 VAL A C 1
ATOM 1573 O O . VAL A 1 201 ? -25.006 4.497 13.111 1.00 88.94 201 VAL A O 1
ATOM 1576 N N . MET A 1 202 ? -24.473 6.243 14.423 1.00 88.88 202 MET A N 1
ATOM 1577 C CA . MET A 1 202 ? -25.369 5.929 15.530 1.00 88.88 202 MET A CA 1
ATOM 1578 C C . MET A 1 202 ? -26.790 6.425 15.245 1.00 88.88 202 MET A C 1
ATOM 1580 O O . MET A 1 202 ? -27.039 7.218 14.331 1.00 88.88 202 MET A O 1
ATOM 1584 N N . ALA A 1 203 ? -27.746 5.975 16.062 1.00 84.25 203 ALA A N 1
ATOM 1585 C CA . ALA A 1 203 ? -29.112 6.484 16.012 1.00 84.25 203 ALA A CA 1
ATOM 1586 C C . ALA A 1 203 ? -29.126 8.020 16.136 1.00 84.25 203 ALA A C 1
ATOM 1588 O O . ALA A 1 203 ? -28.390 8.595 16.936 1.00 84.25 203 ALA A O 1
ATOM 1589 N N . GLY A 1 204 ? -29.945 8.682 15.315 1.00 85.38 204 GLY A N 1
ATOM 1590 C CA . GLY A 1 204 ? -29.981 10.146 15.233 1.00 85.38 204 GLY A CA 1
ATOM 1591 C C . GLY A 1 204 ? -28.876 10.772 14.374 1.00 85.38 204 GLY A C 1
ATOM 1592 O O . GLY A 1 204 ? -28.796 11.992 14.313 1.00 85.38 204 GLY A O 1
ATOM 1593 N N . GLY A 1 205 ? -28.048 9.968 13.694 1.00 85.50 205 GLY A N 1
ATOM 1594 C CA . GLY A 1 205 ? -27.008 10.458 12.784 1.00 85.50 205 GLY A CA 1
ATOM 1595 C C . GLY A 1 205 ? -25.700 10.851 13.470 1.00 85.50 205 GLY A C 1
ATOM 1596 O O . GLY A 1 205 ? -24.809 11.369 12.804 1.00 85.50 205 GLY A O 1
ATOM 1597 N N . ASN A 1 206 ? -25.569 10.602 14.777 1.00 87.94 206 ASN A N 1
ATOM 1598 C CA . ASN A 1 206 ? -24.340 10.879 15.515 1.00 87.94 206 ASN A CA 1
ATOM 1599 C C . ASN A 1 206 ? -23.196 9.968 15.038 1.00 87.94 206 ASN A C 1
ATOM 1601 O O . ASN A 1 206 ? -23.397 8.771 14.829 1.00 87.94 206 ASN A O 1
ATOM 1605 N N . ILE A 1 207 ? -21.990 10.513 14.900 1.00 89.06 207 ILE A N 1
ATOM 1606 C CA . ILE A 1 207 ? -20.795 9.777 14.485 1.00 89.06 207 ILE A CA 1
ATOM 1607 C C . ILE A 1 207 ? -19.696 10.060 15.525 1.00 89.06 207 ILE A C 1
ATOM 1609 O O . ILE A 1 207 ? -18.908 10.983 15.331 1.00 89.06 207 ILE A O 1
ATOM 1613 N N . PRO A 1 208 ? -19.616 9.279 16.622 1.00 87.69 208 PRO A N 1
ATOM 1614 C CA . PRO A 1 208 ? -18.786 9.604 17.791 1.00 87.69 208 PRO A CA 1
ATOM 1615 C C . PRO A 1 208 ? -17.302 9.839 17.492 1.00 87.69 208 PRO A C 1
ATOM 1617 O O . PRO A 1 208 ? -16.623 10.572 18.204 1.00 87.69 208 PRO A O 1
ATOM 1620 N N . ILE A 1 209 ? -16.787 9.214 16.432 1.00 90.75 209 ILE A N 1
ATOM 1621 C CA . ILE A 1 209 ? -15.391 9.375 16.029 1.00 90.75 209 ILE A CA 1
ATOM 1622 C C . ILE A 1 209 ? -15.077 10.791 15.528 1.00 90.75 209 ILE A C 1
ATOM 1624 O O . ILE A 1 209 ? -13.929 11.204 15.616 1.00 90.75 209 ILE A O 1
ATOM 1628 N N . ILE A 1 210 ? -16.063 11.531 15.003 1.00 90.62 210 ILE A N 1
ATOM 1629 C CA . ILE A 1 210 ? -15.851 12.896 14.500 1.00 90.62 210 ILE A CA 1
ATOM 1630 C C . ILE A 1 210 ? -15.469 13.811 15.659 1.00 90.62 210 ILE A C 1
ATOM 1632 O O . ILE A 1 210 ? -14.391 14.395 15.617 1.00 90.62 210 ILE A O 1
ATOM 1636 N N . ASP A 1 211 ? -16.292 13.849 16.710 1.00 89.31 211 ASP A N 1
ATOM 1637 C CA . ASP A 1 211 ? -16.042 14.676 17.896 1.00 89.31 211 ASP A CA 1
ATOM 1638 C C . ASP A 1 211 ? -14.677 14.353 18.521 1.00 89.31 211 ASP A C 1
ATOM 1640 O O . ASP A 1 211 ? -13.918 15.247 18.897 1.00 89.31 211 ASP A O 1
ATOM 1644 N N . LEU A 1 212 ? -14.334 13.061 18.584 1.00 92.50 212 LEU A N 1
ATOM 1645 C CA . LEU A 1 212 ? -13.054 12.611 19.119 1.00 92.50 212 LEU A CA 1
ATOM 1646 C C . LEU A 1 212 ? -11.877 13.082 18.253 1.00 92.50 212 LEU A C 1
ATOM 1648 O O . LEU A 1 212 ? -10.930 13.663 18.778 1.00 92.50 212 LEU A O 1
ATOM 1652 N N . LEU A 1 213 ? -11.938 12.897 16.933 1.00 92.88 213 LEU A N 1
ATOM 1653 C CA . LEU A 1 213 ? -10.874 13.338 16.026 1.00 92.88 213 LEU A CA 1
ATOM 1654 C C . LEU A 1 213 ? -10.711 14.867 16.023 1.00 92.88 213 LEU A C 1
ATOM 1656 O O . LEU A 1 213 ? -9.582 15.359 15.979 1.00 92.88 213 LEU A O 1
ATOM 1660 N N . GLU A 1 214 ? -11.809 15.621 16.100 1.00 92.06 214 GLU A N 1
ATOM 1661 C CA . GLU A 1 214 ? -11.771 17.082 16.212 1.00 92.06 214 GLU A CA 1
ATOM 1662 C C . GLU A 1 214 ? -11.143 17.532 17.535 1.00 92.06 214 GLU A C 1
ATOM 1664 O O . GLU A 1 214 ? -10.322 18.452 17.536 1.00 92.06 214 GLU A O 1
ATOM 1669 N N . SER A 1 215 ? -11.450 16.853 18.647 1.00 92.56 215 SER A N 1
ATOM 1670 C CA . SER A 1 215 ? -10.835 17.134 19.953 1.00 92.56 215 SER A CA 1
ATOM 1671 C C . SER A 1 215 ? -9.325 16.868 19.973 1.00 92.56 215 SER A C 1
ATOM 1673 O O . SER A 1 215 ? -8.575 17.580 20.638 1.00 92.56 215 SER A O 1
ATOM 1675 N N . GLU A 1 216 ? -8.869 15.914 19.162 1.00 92.44 216 GLU A N 1
ATOM 1676 C CA . GLU A 1 216 ? -7.455 15.604 18.932 1.00 92.44 216 GLU A CA 1
ATOM 1677 C C . GLU A 1 216 ? -6.794 16.568 17.926 1.00 92.44 216 GLU A C 1
ATOM 1679 O O . GLU A 1 216 ? -5.598 16.466 17.645 1.00 92.44 216 GLU A O 1
ATOM 1684 N N . GLY A 1 217 ? -7.544 17.533 17.383 1.00 90.44 217 GLY A N 1
ATOM 1685 C CA . GLY A 1 217 ? -7.048 18.587 16.498 1.00 90.44 217 GLY A CA 1
ATOM 16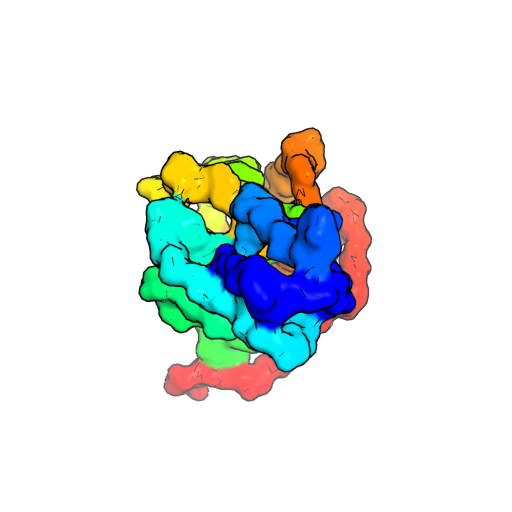86 C C . GLY A 1 217 ? -7.024 18.226 15.010 1.00 90.44 217 GLY A C 1
ATOM 1687 O O . GLY A 1 217 ? -6.363 18.914 14.230 1.00 90.44 217 GLY A O 1
ATOM 1688 N N . PHE A 1 218 ? -7.716 17.166 14.586 1.00 88.75 218 PHE A N 1
ATOM 1689 C CA . PHE A 1 218 ? -7.815 16.792 13.175 1.00 88.75 218 PHE A CA 1
ATOM 1690 C C . PHE A 1 218 ? -9.004 17.477 12.496 1.00 88.75 218 PHE A C 1
ATOM 1692 O O . PHE A 1 218 ? -10.124 17.471 12.996 1.00 88.75 218 PHE A O 1
ATOM 1699 N N . THR A 1 219 ? -8.784 18.032 11.301 1.00 85.25 219 THR A N 1
ATOM 1700 C CA . THR A 1 219 ? -9.880 18.546 10.467 1.00 85.25 219 THR A CA 1
ATOM 1701 C C . THR A 1 219 ? -10.512 17.420 9.657 1.00 85.25 219 THR A C 1
ATOM 1703 O O . THR A 1 219 ? -9.894 16.887 8.729 1.00 85.25 219 THR A O 1
ATOM 1706 N N . ILE A 1 220 ? -11.776 17.116 9.941 1.00 83.12 220 ILE A N 1
ATOM 1707 C CA . ILE A 1 220 ? -12.545 16.132 9.181 1.00 83.12 220 ILE A CA 1
ATOM 1708 C C . ILE A 1 220 ? -13.023 16.735 7.864 1.00 83.12 220 ILE A C 1
ATOM 1710 O O . ILE A 1 220 ? -13.561 17.840 7.794 1.00 83.12 220 ILE A O 1
ATOM 1714 N N . ARG A 1 221 ? -12.794 16.003 6.771 1.00 79.44 221 ARG A N 1
ATOM 1715 C CA . ARG A 1 221 ? -13.290 16.381 5.446 1.00 79.44 221 ARG A CA 1
ATOM 1716 C C . ARG A 1 221 ? -14.707 15.832 5.264 1.00 79.44 221 ARG A C 1
ATOM 1718 O O . ARG A 1 221 ? -14.966 14.707 5.676 1.00 79.44 221 ARG A O 1
ATOM 1725 N N . PRO A 1 222 ? -15.595 16.547 4.550 1.00 71.31 222 PRO A N 1
ATOM 1726 C CA . PRO A 1 222 ? -16.970 16.091 4.311 1.00 71.31 222 PRO A CA 1
ATOM 1727 C C . PRO A 1 222 ? -17.058 14.860 3.390 1.00 71.31 222 PRO A C 1
ATOM 1729 O O . PRO A 1 222 ? -18.135 14.317 3.164 1.00 71.31 222 PRO A O 1
ATOM 1732 N N . ASN A 1 223 ? -15.931 14.421 2.826 1.00 78.62 223 ASN A N 1
ATOM 1733 C CA . ASN A 1 223 ? -15.867 13.314 1.886 1.00 78.62 223 ASN A CA 1
ATOM 1734 C C . ASN A 1 223 ? -15.803 11.988 2.650 1.00 78.62 223 ASN A C 1
ATOM 1736 O O . ASN A 1 223 ? -14.717 11.502 2.958 1.00 78.62 223 ASN A O 1
ATOM 1740 N N . ALA A 1 224 ? -16.963 11.398 2.921 1.00 80.44 224 ALA A N 1
ATOM 1741 C CA . ALA A 1 224 ? -17.072 10.067 3.502 1.00 80.44 224 ALA A CA 1
ATOM 1742 C C . ALA A 1 224 ? -17.732 9.097 2.517 1.00 80.44 224 ALA A C 1
ATOM 1744 O O . ALA A 1 224 ? -18.644 9.457 1.770 1.00 80.44 224 ALA A O 1
ATOM 1745 N N . LYS A 1 225 ? -17.288 7.839 2.537 1.00 82.44 225 LYS A N 1
ATOM 1746 C CA . LYS A 1 225 ? -18.064 6.735 1.971 1.00 82.44 225 LYS A CA 1
ATOM 1747 C C . LYS A 1 225 ? -18.993 6.236 3.062 1.00 82.44 225 LYS A C 1
ATOM 1749 O O . LYS A 1 225 ? -18.528 5.795 4.106 1.00 82.44 225 LYS A O 1
ATOM 1754 N N . VAL A 1 226 ? -20.291 6.324 2.814 1.00 85.50 226 VAL A N 1
ATOM 1755 C CA . VAL A 1 226 ? -21.317 5.903 3.766 1.00 85.50 226 VAL A CA 1
ATOM 1756 C C . VAL A 1 226 ? -22.033 4.702 3.174 1.00 85.50 226 VAL A C 1
ATOM 1758 O O . VAL A 1 226 ? -22.552 4.782 2.059 1.00 85.50 226 VAL A O 1
ATOM 1761 N N . ASN A 1 227 ? -22.064 3.592 3.909 1.00 84.31 227 ASN A N 1
ATOM 1762 C CA . ASN A 1 227 ? -22.971 2.510 3.558 1.00 84.31 227 ASN A CA 1
ATOM 1763 C C . ASN A 1 227 ? -24.387 2.923 3.938 1.00 84.31 227 ASN A C 1
ATOM 1765 O O . ASN A 1 227 ? -24.638 3.350 5.064 1.00 84.31 227 ASN A O 1
ATOM 1769 N N . LEU A 1 228 ? -25.307 2.810 2.986 1.00 84.94 228 LEU A N 1
ATOM 1770 C CA . LEU A 1 228 ? -26.683 3.267 3.155 1.00 84.94 228 LEU A CA 1
ATOM 1771 C C . LEU A 1 228 ? -27.556 2.269 3.934 1.00 84.94 228 LEU A C 1
ATOM 1773 O O . LEU A 1 228 ? -28.740 2.538 4.126 1.00 84.94 228 LEU A O 1
ATOM 1777 N N . GLY A 1 229 ? -27.015 1.120 4.355 1.00 81.56 229 GLY A N 1
ATOM 1778 C CA . GLY A 1 229 ? -27.791 0.064 5.005 1.00 81.56 229 GLY A CA 1
ATOM 1779 C C . GLY A 1 229 ? -28.709 -0.681 4.034 1.00 81.56 229 GLY A C 1
ATOM 1780 O O . GLY A 1 229 ? -29.729 -1.227 4.446 1.00 81.56 229 GLY A O 1
ATOM 1781 N N . LEU A 1 230 ? -28.396 -0.657 2.733 1.00 86.19 230 LEU A N 1
ATOM 1782 C CA . LEU A 1 230 ? -29.209 -1.310 1.698 1.00 86.19 230 LEU A CA 1
ATOM 1783 C C . LEU A 1 230 ? -28.858 -2.792 1.543 1.00 86.19 230 LEU A C 1
ATOM 1785 O O . LEU A 1 230 ? -29.676 -3.570 1.048 1.00 86.19 230 LEU A O 1
ATOM 1789 N N . GLY A 1 231 ? -27.649 -3.183 1.952 1.00 83.06 231 GLY A N 1
ATOM 1790 C CA . GLY A 1 231 ? -27.244 -4.581 2.006 1.00 83.06 231 GLY A CA 1
ATOM 1791 C C . GLY A 1 231 ? -27.925 -5.326 3.153 1.00 83.06 231 GLY A C 1
ATOM 1792 O O . GLY A 1 231 ? -28.330 -4.733 4.152 1.00 83.06 231 GLY A O 1
ATOM 1793 N N . ARG A 1 232 ? -28.055 -6.647 3.005 1.00 81.00 232 ARG A N 1
ATOM 1794 C CA . ARG A 1 232 ? -28.498 -7.534 4.083 1.00 81.00 232 ARG A CA 1
ATOM 1795 C C . ARG A 1 232 ? -27.532 -8.691 4.249 1.00 81.00 232 ARG A C 1
ATOM 1797 O O . ARG A 1 232 ? -27.069 -9.258 3.260 1.00 81.00 232 ARG A O 1
ATOM 1804 N N . LEU A 1 233 ? -27.281 -9.056 5.502 1.00 76.44 233 LEU A N 1
ATOM 1805 C CA . LEU A 1 233 ? -26.603 -10.300 5.840 1.00 76.44 233 LEU A CA 1
ATOM 1806 C C . LEU A 1 233 ? -27.389 -11.482 5.247 1.00 76.44 233 LEU A C 1
ATOM 1808 O O . LEU A 1 233 ? -28.596 -11.579 5.487 1.00 76.44 233 LEU A O 1
ATOM 1812 N N . PRO A 1 234 ? -26.745 -12.392 4.498 1.00 71.00 234 PRO A N 1
ATOM 1813 C CA . PRO A 1 234 ? -27.404 -13.605 4.033 1.00 71.00 234 PRO A CA 1
ATOM 1814 C C . PRO A 1 234 ? -27.953 -14.400 5.229 1.00 71.00 234 PRO A C 1
ATOM 1816 O O . PRO A 1 234 ? -27.199 -14.763 6.128 1.00 71.00 234 PRO A O 1
ATOM 1819 N N . GLY A 1 235 ? -29.261 -14.674 5.243 1.00 71.38 235 GLY A N 1
ATOM 1820 C CA . GLY A 1 235 ? -29.905 -15.483 6.289 1.00 71.38 235 GLY A CA 1
ATOM 1821 C C . GLY A 1 235 ? -30.505 -14.716 7.477 1.00 71.38 235 GLY A C 1
ATOM 1822 O O . GLY A 1 235 ? -30.872 -15.357 8.461 1.00 71.38 235 GLY A O 1
ATOM 1823 N N . ARG A 1 236 ? -30.638 -13.384 7.394 1.00 54.88 236 ARG A N 1
ATOM 1824 C CA . ARG A 1 236 ? -31.514 -12.571 8.259 1.00 54.88 236 ARG A CA 1
ATOM 1825 C C . ARG A 1 236 ? -32.635 -11.906 7.467 1.00 54.88 236 ARG A C 1
ATOM 1827 O O . ARG A 1 236 ? -32.378 -11.473 6.322 1.00 54.88 236 ARG A O 1
#

Secondary structure (DSSP, 8-state):
-EE-GGG-----HHHHT-TT--EEEETTEEEE-TTT-----HHHHHS--TT--EE-----TTGGGGTTTT-TT-B-TTT--BSSS--GGGGHHHH--S-TTEEEEEEEE--TTT-EETHHHHHHHHHHHHTT-EE-TT-TTGGGBSSTT-PBPTTTTT-EES-EEEEEEEEGGGHHHHHHHHHHHHTT-SS-EEEEEE-PPPGGG--HHHHHHHHTT----S------S----TT-